Protein AF-A0A2V3ILC2-F1 (afdb_monomer_lite)

Sequence (237 aa):
MVASSSNMAVEETEDLTGVMWHDKNWLSFFPLSKDNVLEYFSHSQFYDERCNNQQIKLQMLDNKLLESMAGIEYQVTADVAPGLFVITKFLRSLSPASLEPLAMYYVLDGDVYQAPSVHAILSSRILQCLHHLRKAFETMQNASTVSVQGQYWWEPSPVGVNEREDVGEGEGGTELLSGAERSGVDGMLFEVLERNRQIHGAHVEKMCASQGDKGAEYDSGGRSATAIGSAQQRGAS

Structure (mmCIF, N/CA/C/O backbone):
data_AF-A0A2V3ILC2-F1
#
_entry.id   AF-A0A2V3ILC2-F1
#
loop_
_atom_site.group_PDB
_atom_site.id
_atom_site.type_symbol
_atom_site.label_atom_id
_atom_site.label_alt_id
_atom_site.label_comp_id
_atom_site.label_asym_id
_atom_site.label_entity_id
_atom_site.label_seq_id
_atom_site.pdbx_PDB_ins_code
_atom_site.Cartn_x
_atom_site.Cartn_y
_atom_site.Cartn_z
_atom_site.occupancy
_atom_site.B_iso_or_equiv
_atom_site.auth_seq_id
_atom_site.auth_comp_id
_atom_site.auth_asym_id
_atom_site.auth_atom_id
_atom_site.pdbx_PDB_model_num
ATOM 1 N N . MET A 1 1 ? 30.046 -6.108 34.841 1.00 35.00 1 MET A N 1
ATOM 2 C CA . MET A 1 1 ? 28.758 -5.585 34.342 1.00 35.00 1 MET A CA 1
ATOM 3 C C . MET A 1 1 ? 28.753 -5.797 32.842 1.00 35.00 1 MET A C 1
ATOM 5 O O . MET A 1 1 ? 29.451 -5.084 32.138 1.00 35.00 1 MET A O 1
ATOM 9 N N . VAL A 1 2 ? 28.110 -6.869 32.381 1.00 32.88 2 VAL A N 1
ATOM 10 C CA . VAL A 1 2 ? 28.022 -7.195 30.953 1.00 32.88 2 VAL A CA 1
ATOM 11 C C . VAL A 1 2 ? 26.890 -6.354 30.380 1.00 32.88 2 VAL A C 1
ATOM 13 O O . VAL A 1 2 ? 25.749 -6.483 30.820 1.00 32.88 2 VAL A O 1
ATOM 16 N N . ALA A 1 3 ? 27.224 -5.451 29.459 1.00 33.62 3 ALA A N 1
ATOM 17 C CA . ALA A 1 3 ? 26.237 -4.726 28.678 1.00 33.62 3 ALA A CA 1
ATOM 18 C C . ALA A 1 3 ? 25.429 -5.756 27.882 1.00 33.62 3 ALA A C 1
ATOM 20 O O . ALA A 1 3 ? 25.964 -6.452 27.022 1.00 33.62 3 ALA A O 1
ATOM 21 N N . SER A 1 4 ? 24.154 -5.900 28.236 1.00 33.19 4 SER A N 1
ATOM 22 C CA . SER A 1 4 ? 23.199 -6.679 27.460 1.00 33.19 4 SER A CA 1
ATOM 23 C C . SER A 1 4 ? 22.885 -5.872 26.209 1.00 33.19 4 SER A C 1
ATOM 25 O O . SER A 1 4 ? 22.038 -4.984 26.233 1.00 33.19 4 SER A O 1
ATOM 27 N N . SER A 1 5 ? 23.629 -6.134 25.137 1.00 36.00 5 SER A N 1
ATOM 28 C CA . SER A 1 5 ? 23.242 -5.719 23.796 1.00 36.00 5 SER A CA 1
ATOM 29 C C . SER A 1 5 ? 21.940 -6.436 23.465 1.00 36.00 5 SER A C 1
ATOM 31 O O . SER A 1 5 ? 21.921 -7.623 23.149 1.00 36.00 5 SER A O 1
ATOM 33 N N . SER A 1 6 ? 20.838 -5.715 23.623 1.00 37.84 6 SER A N 1
ATOM 34 C CA . SER A 1 6 ? 19.530 -6.087 23.114 1.00 37.84 6 SER A CA 1
ATOM 35 C C . SER A 1 6 ? 19.650 -6.284 21.603 1.00 37.84 6 SER A C 1
ATOM 37 O O . SER A 1 6 ? 19.747 -5.315 20.851 1.00 37.84 6 SER A O 1
ATOM 39 N N . ASN A 1 7 ? 19.683 -7.542 21.174 1.00 39.41 7 ASN A N 1
ATOM 40 C CA . ASN A 1 7 ? 19.434 -7.930 19.795 1.00 39.41 7 ASN A CA 1
ATOM 41 C C . ASN A 1 7 ? 17.998 -7.489 19.467 1.00 39.41 7 ASN A C 1
ATOM 43 O O . ASN A 1 7 ? 17.044 -8.192 19.799 1.00 39.41 7 ASN A O 1
ATOM 47 N N . MET A 1 8 ? 17.828 -6.308 18.867 1.00 36.84 8 MET A N 1
ATOM 48 C CA . MET A 1 8 ? 16.623 -6.030 18.093 1.00 36.84 8 MET A CA 1
ATOM 49 C C . MET A 1 8 ? 16.725 -6.908 16.855 1.00 36.84 8 MET A C 1
ATOM 51 O O . MET A 1 8 ? 17.389 -6.550 15.885 1.00 36.84 8 MET A O 1
ATOM 55 N N . ALA A 1 9 ? 16.146 -8.104 16.937 1.00 37.38 9 ALA A N 1
ATOM 56 C CA . ALA A 1 9 ? 15.848 -8.883 15.755 1.00 37.38 9 ALA A CA 1
ATOM 57 C C . ALA A 1 9 ? 14.932 -8.008 14.898 1.00 37.38 9 ALA A C 1
ATOM 59 O O . ALA A 1 9 ? 13.765 -7.804 15.228 1.00 37.38 9 ALA A O 1
ATOM 60 N N . VAL A 1 10 ? 15.505 -7.407 13.859 1.00 46.38 10 VAL A N 1
ATOM 61 C CA . VAL A 1 10 ? 14.734 -6.903 12.734 1.00 46.38 10 VAL A CA 1
ATOM 62 C C . VAL A 1 10 ? 14.050 -8.149 12.187 1.00 46.38 10 VAL A C 1
ATOM 64 O O . VAL A 1 10 ? 14.720 -9.005 11.615 1.00 46.38 10 VAL A O 1
ATOM 67 N N . GLU A 1 11 ? 12.763 -8.332 12.492 1.00 52.19 11 GLU A N 1
ATOM 68 C CA . GLU A 1 11 ? 11.947 -9.319 11.790 1.00 52.19 11 GLU A CA 1
ATOM 69 C C . GLU A 1 11 ? 12.112 -9.004 10.302 1.00 52.19 11 GLU A C 1
ATOM 71 O O . GLU A 1 11 ? 11.739 -7.918 9.854 1.00 52.19 11 GLU A O 1
ATOM 76 N N . GLU A 1 12 ? 12.753 -9.909 9.560 1.00 47.06 12 GLU A N 1
ATOM 77 C CA . GLU A 1 12 ? 12.791 -9.859 8.103 1.00 47.06 12 GLU A CA 1
ATOM 78 C C . GLU A 1 12 ? 11.356 -10.065 7.621 1.00 47.06 12 GLU A C 1
ATOM 80 O O . GLU A 1 12 ? 10.900 -11.180 7.382 1.00 47.06 12 GLU A O 1
ATOM 85 N N . THR A 1 13 ? 10.597 -8.975 7.563 1.00 60.38 13 THR A N 1
ATOM 86 C CA . THR A 1 13 ? 9.315 -8.949 6.876 1.00 60.38 13 THR A CA 1
ATOM 87 C C . THR A 1 13 ? 9.611 -9.198 5.407 1.00 60.38 13 THR A C 1
ATOM 89 O O . THR A 1 13 ? 10.329 -8.402 4.796 1.00 60.38 13 THR A O 1
ATOM 92 N N . GLU A 1 14 ? 9.101 -10.304 4.863 1.00 73.69 14 GLU A N 1
ATOM 93 C CA . GLU A 1 14 ? 9.188 -10.606 3.434 1.00 73.69 14 GLU A CA 1
ATOM 94 C C . GLU A 1 14 ? 8.791 -9.369 2.611 1.00 73.69 14 GLU A C 1
ATOM 96 O O . GLU A 1 14 ? 7.850 -8.645 2.956 1.00 73.69 14 GLU A O 1
ATOM 101 N N . ASP A 1 15 ? 9.541 -9.088 1.543 1.00 80.44 15 ASP A N 1
ATOM 102 C CA . ASP A 1 15 ? 9.252 -7.954 0.668 1.00 80.44 15 ASP A CA 1
ATOM 103 C C . ASP A 1 15 ? 8.032 -8.275 -0.203 1.00 80.44 15 ASP A C 1
ATOM 105 O O . ASP A 1 15 ? 8.128 -8.956 -1.224 1.00 80.44 15 ASP A O 1
ATOM 109 N N . LEU A 1 16 ? 6.867 -7.783 0.219 1.00 88.81 16 LEU A N 1
ATOM 110 C CA . LEU A 1 16 ? 5.593 -7.984 -0.469 1.00 88.81 16 LEU A CA 1
ATOM 111 C C . LEU A 1 16 ? 5.241 -6.807 -1.397 1.00 88.81 16 LEU A C 1
ATOM 113 O O . LEU A 1 16 ? 4.108 -6.719 -1.872 1.00 88.81 16 LEU A O 1
ATOM 117 N N . THR A 1 17 ? 6.192 -5.913 -1.705 1.00 88.56 17 THR A N 1
ATOM 118 C CA . THR A 1 17 ? 5.950 -4.739 -2.570 1.00 88.56 17 THR A CA 1
ATOM 119 C C . THR A 1 17 ? 5.603 -5.094 -4.020 1.00 88.56 17 THR A C 1
ATOM 121 O O . THR A 1 17 ? 5.038 -4.265 -4.730 1.00 88.56 17 THR A O 1
ATOM 124 N N . GLY A 1 18 ? 5.905 -6.319 -4.462 1.00 87.75 18 GLY A N 1
ATOM 125 C CA . GLY A 1 18 ? 5.575 -6.827 -5.798 1.00 87.75 18 GLY A CA 1
ATOM 126 C C . GLY A 1 18 ? 4.238 -7.570 -5.907 1.00 87.75 18 GLY A C 1
ATOM 127 O O . GLY A 1 18 ? 3.902 -8.028 -6.998 1.00 87.75 18 GLY A O 1
ATOM 128 N N . VAL A 1 19 ? 3.492 -7.731 -4.809 1.00 91.94 19 VAL A N 1
ATOM 129 C CA . VAL A 1 19 ? 2.254 -8.527 -4.775 1.00 91.94 19 VAL A CA 1
ATOM 130 C C . VAL A 1 19 ? 1.039 -7.625 -4.552 1.00 91.94 19 VAL A C 1
ATOM 132 O O . VAL A 1 19 ? 1.111 -6.619 -3.851 1.00 91.94 19 VAL A O 1
ATOM 135 N N . MET A 1 20 ? -0.090 -8.005 -5.148 1.00 94.81 20 MET A N 1
ATOM 136 C CA . MET A 1 20 ? -1.399 -7.376 -4.967 1.00 94.81 20 MET A CA 1
ATOM 137 C C . MET A 1 20 ? -2.344 -8.365 -4.287 1.00 94.81 20 MET A C 1
ATOM 139 O O . MET A 1 20 ? -2.326 -9.556 -4.603 1.00 94.81 20 MET A O 1
ATOM 143 N N . TRP A 1 21 ? -3.209 -7.869 -3.403 1.00 96.62 21 TRP A N 1
ATOM 144 C CA . TRP A 1 21 ? -4.305 -8.653 -2.834 1.00 96.62 21 TRP A CA 1
ATOM 145 C C . TRP A 1 21 ? -5.663 -8.005 -3.123 1.00 96.62 21 TRP A C 1
ATOM 147 O O . TRP A 1 21 ? -5.788 -6.783 -3.085 1.00 96.62 21 TRP A O 1
ATOM 157 N N . HIS A 1 22 ? -6.677 -8.828 -3.398 1.00 95.88 22 HIS A N 1
ATOM 158 C CA . HIS A 1 22 ? -8.040 -8.389 -3.691 1.00 95.88 22 HIS A CA 1
ATOM 159 C C . HIS A 1 22 ? -9.052 -9.497 -3.356 1.00 95.88 22 HIS A C 1
ATOM 161 O O . HIS A 1 22 ? -8.865 -10.644 -3.770 1.00 95.88 22 HIS A O 1
ATOM 167 N N . ASP A 1 23 ? -10.163 -9.157 -2.696 1.00 95.62 23 ASP A N 1
ATOM 168 C CA . ASP A 1 23 ? -11.269 -10.081 -2.412 1.00 95.62 23 ASP A CA 1
ATOM 169 C C . ASP A 1 23 ? -12.599 -9.590 -3.014 1.00 95.62 23 ASP A C 1
ATOM 171 O O . ASP A 1 23 ? -13.326 -8.766 -2.451 1.00 95.62 23 ASP A O 1
ATOM 175 N N . LYS A 1 24 ? -12.952 -10.180 -4.166 1.00 93.44 24 LYS A N 1
ATOM 176 C CA . LYS A 1 24 ? -14.191 -9.890 -4.909 1.00 93.44 24 LYS A CA 1
ATOM 177 C C . LYS A 1 24 ? -15.448 -10.265 -4.135 1.00 93.44 24 LYS A C 1
ATOM 179 O O . LYS A 1 24 ? -16.482 -9.611 -4.290 1.00 93.44 24 LYS A O 1
ATOM 184 N N . ASN A 1 25 ? -15.390 -11.342 -3.353 1.00 94.81 25 ASN A N 1
ATOM 185 C CA . ASN A 1 25 ? -16.565 -11.847 -2.657 1.00 94.81 25 ASN A CA 1
ATOM 186 C C . ASN A 1 25 ? -16.953 -10.868 -1.557 1.00 94.81 25 ASN A C 1
ATOM 188 O O . ASN A 1 25 ? -18.116 -10.487 -1.473 1.00 94.81 25 ASN A O 1
ATOM 192 N N . TRP A 1 26 ? -15.980 -10.399 -0.775 1.00 95.12 26 TRP A N 1
ATOM 193 C CA . TRP A 1 26 ? -16.226 -9.419 0.278 1.00 95.12 26 TRP A CA 1
ATOM 194 C C . TRP A 1 26 ? -16.784 -8.102 -0.279 1.00 95.12 26 TRP A C 1
ATOM 196 O O . TRP A 1 26 ? -17.831 -7.638 0.178 1.00 95.12 26 TRP A O 1
ATOM 206 N N . LEU A 1 27 ? -16.158 -7.555 -1.329 1.00 93.31 27 LEU A N 1
ATOM 207 C CA . LEU A 1 27 ? -16.571 -6.287 -1.950 1.00 93.31 27 LEU A CA 1
ATOM 208 C C . LEU A 1 27 ? -17.968 -6.342 -2.587 1.00 93.31 27 LEU A C 1
ATOM 210 O O . LEU A 1 27 ? -18.640 -5.317 -2.695 1.00 93.31 27 LEU A O 1
ATOM 214 N N . SER A 1 28 ? -18.434 -7.532 -2.982 1.00 93.56 28 SER A N 1
ATOM 215 C CA . SER A 1 28 ? -19.788 -7.720 -3.520 1.00 93.56 28 SER A CA 1
ATOM 216 C C . SER A 1 28 ? -20.877 -7.530 -2.459 1.00 93.56 28 SER A C 1
ATOM 218 O O . SER A 1 28 ? -21.982 -7.099 -2.783 1.00 93.56 28 SER A O 1
ATOM 220 N N . PHE A 1 29 ? -20.579 -7.853 -1.196 1.00 93.75 29 PHE A N 1
ATOM 221 C CA . PHE A 1 29 ? -21.516 -7.699 -0.079 1.00 93.75 29 PHE A CA 1
ATOM 222 C C . PHE A 1 29 ? -21.332 -6.371 0.663 1.00 93.75 29 PHE A C 1
ATOM 224 O O . PHE A 1 29 ? -22.312 -5.810 1.156 1.00 93.75 29 PHE A O 1
ATOM 231 N N . PHE A 1 30 ? -20.099 -5.865 0.734 1.00 92.25 30 PHE A N 1
ATOM 232 C CA . PHE A 1 30 ? -19.736 -4.691 1.521 1.00 92.25 30 PHE A CA 1
ATOM 233 C C . PHE A 1 30 ? -19.006 -3.654 0.653 1.00 92.25 30 PHE A C 1
ATOM 235 O O . PHE A 1 30 ? -17.817 -3.809 0.372 1.00 92.25 30 PHE A O 1
ATOM 242 N N . PRO A 1 31 ? -19.685 -2.566 0.239 1.00 91.00 31 PRO A N 1
ATOM 243 C CA . PRO A 1 31 ? -19.030 -1.449 -0.433 1.00 91.00 31 PRO A CA 1
ATOM 244 C C . PRO A 1 31 ? -17.959 -0.825 0.463 1.00 91.00 31 PRO A C 1
ATOM 246 O O . PRO A 1 31 ? -18.212 -0.573 1.643 1.00 91.00 31 PRO A O 1
ATOM 249 N N . LEU A 1 32 ? -16.778 -0.556 -0.091 1.00 92.19 32 LEU A N 1
ATOM 250 C CA . LEU A 1 32 ? -15.639 -0.061 0.678 1.00 92.19 32 LEU A CA 1
ATOM 251 C C . LEU A 1 32 ? -15.898 1.356 1.221 1.00 92.19 32 LEU A C 1
ATOM 253 O O . LEU A 1 32 ? -16.324 2.256 0.496 1.00 92.19 32 LEU A O 1
ATOM 257 N N . SER A 1 33 ? -15.634 1.553 2.506 1.00 91.94 33 SER A N 1
ATOM 258 C CA . SER A 1 33 ? -15.784 2.810 3.233 1.00 91.94 33 SER A CA 1
ATOM 259 C C . SER A 1 33 ? -14.668 2.953 4.267 1.00 91.94 33 SER A C 1
ATOM 261 O O . SER A 1 33 ? -14.017 1.980 4.647 1.00 91.94 33 SER A O 1
ATOM 263 N N . LYS A 1 34 ? -14.469 4.167 4.786 1.00 90.00 34 LYS A N 1
ATOM 264 C CA . LYS A 1 34 ? -13.478 4.428 5.839 1.00 90.00 34 LYS A CA 1
ATOM 265 C C . LYS A 1 34 ? -13.657 3.538 7.076 1.00 90.00 34 LYS A C 1
ATOM 267 O O . LYS A 1 34 ? -12.673 3.181 7.717 1.00 90.00 34 LYS A O 1
ATOM 272 N N . ASP A 1 35 ? -14.898 3.181 7.399 1.00 90.62 35 ASP A N 1
ATOM 273 C CA . ASP A 1 35 ? -15.223 2.412 8.601 1.00 90.62 35 ASP A CA 1
ATOM 274 C C . ASP A 1 35 ? -14.942 0.912 8.434 1.00 90.62 35 ASP A C 1
ATOM 276 O O . ASP A 1 35 ? -14.643 0.235 9.415 1.00 90.62 35 ASP A O 1
ATOM 280 N N . ASN A 1 36 ? -15.006 0.386 7.204 1.00 93.06 36 ASN A N 1
ATOM 281 C CA . ASN A 1 36 ? -14.830 -1.044 6.929 1.00 93.06 36 ASN A CA 1
ATOM 282 C C . ASN A 1 36 ? -13.509 -1.391 6.223 1.00 93.06 36 ASN A C 1
ATOM 284 O O . ASN A 1 36 ? -13.132 -2.560 6.194 1.00 93.06 36 ASN A O 1
ATOM 288 N N . VAL A 1 37 ? -12.767 -0.407 5.700 1.00 94.31 37 VAL A N 1
ATOM 289 C CA . VAL A 1 37 ? -11.527 -0.656 4.948 1.00 94.31 37 VAL A CA 1
ATOM 290 C C . VAL A 1 37 ? -10.470 -1.375 5.784 1.00 94.31 37 VAL A C 1
ATOM 292 O O . VAL A 1 37 ? -9.729 -2.203 5.262 1.00 94.31 37 VAL A O 1
ATOM 295 N N . LEU A 1 38 ? -10.418 -1.112 7.092 1.00 94.56 38 LEU A N 1
ATOM 296 C CA . LEU A 1 38 ? -9.486 -1.795 7.988 1.00 94.56 38 LEU A CA 1
ATOM 297 C C . LEU A 1 38 ? -9.883 -3.261 8.215 1.00 94.56 38 LEU A C 1
ATOM 299 O O . LEU A 1 38 ? -9.019 -4.123 8.351 1.00 94.56 38 LEU A O 1
ATOM 303 N N . GLU A 1 39 ? -11.185 -3.555 8.220 1.00 94.69 39 GLU A N 1
ATOM 304 C CA . GLU A 1 39 ? -11.687 -4.926 8.270 1.00 94.69 39 GLU A CA 1
ATOM 305 C C . GLU A 1 39 ? -11.406 -5.663 6.958 1.00 94.69 39 GLU A C 1
ATOM 307 O O . GLU A 1 39 ? -10.896 -6.779 6.995 1.00 94.69 39 GLU A O 1
ATOM 312 N N . TYR A 1 40 ? -11.631 -5.019 5.814 1.00 96.00 40 TYR A N 1
ATOM 313 C CA . TYR A 1 40 ? -11.243 -5.558 4.512 1.00 96.00 40 TYR A CA 1
ATOM 314 C C . TYR A 1 40 ? -9.740 -5.868 4.449 1.00 96.00 40 TYR A C 1
ATOM 316 O O . TYR A 1 40 ? -9.337 -6.973 4.092 1.00 96.00 40 TYR A O 1
ATOM 324 N N . PHE A 1 41 ? -8.906 -4.922 4.890 1.00 96.69 41 PHE A N 1
ATOM 325 C CA . PHE A 1 41 ? -7.454 -5.081 4.948 1.00 96.69 41 PHE A CA 1
ATOM 326 C C . PHE A 1 41 ? -7.019 -6.249 5.844 1.00 96.69 41 PHE A C 1
ATOM 328 O O . PHE A 1 41 ? -6.011 -6.889 5.547 1.00 96.69 41 PHE A O 1
ATOM 335 N N . SER A 1 42 ? -7.785 -6.576 6.894 1.00 95.94 42 SER A N 1
ATOM 336 C CA . SER A 1 42 ? -7.459 -7.679 7.809 1.00 95.94 42 SER A CA 1
ATOM 337 C C . SER A 1 42 ? -7.476 -9.069 7.165 1.00 95.94 42 SER A C 1
ATOM 339 O O . SER A 1 42 ? -6.888 -9.997 7.709 1.00 95.94 42 SER A O 1
ATOM 341 N N . HIS A 1 43 ? -8.111 -9.218 5.998 1.00 94.88 43 HIS A N 1
ATOM 342 C CA . HIS A 1 43 ? -8.110 -10.466 5.228 1.00 94.88 43 HIS A CA 1
ATOM 343 C C . HIS A 1 43 ? -6.907 -10.586 4.277 1.00 94.88 43 HIS A C 1
ATOM 345 O O . HIS A 1 43 ? -6.718 -11.624 3.640 1.00 94.88 43 HIS A O 1
ATOM 351 N N . SER A 1 44 ? -6.112 -9.524 4.145 1.00 95.06 44 SER A N 1
ATOM 352 C CA . SER A 1 44 ? -4.953 -9.502 3.261 1.00 95.06 44 SER A CA 1
ATOM 353 C C . SER A 1 44 ? -3.728 -10.147 3.906 1.00 95.06 44 SER A C 1
ATOM 355 O O . SER A 1 44 ? -3.541 -10.097 5.119 1.00 95.06 44 SER A O 1
ATOM 357 N N . GLN A 1 45 ? -2.822 -10.661 3.074 1.00 93.81 45 GLN A N 1
ATOM 358 C CA . GLN A 1 45 ? -1.512 -11.171 3.509 1.00 93.81 45 GLN A CA 1
ATOM 359 C C . GLN A 1 45 ? -0.610 -10.106 4.165 1.00 93.81 45 GLN A C 1
ATOM 361 O O . GLN A 1 45 ? 0.422 -10.432 4.740 1.00 93.81 45 GLN A O 1
ATOM 366 N N . PHE A 1 46 ? -0.970 -8.824 4.050 1.00 94.56 46 PHE A N 1
ATOM 367 C CA . PHE A 1 46 ? -0.228 -7.706 4.632 1.00 94.56 46 PHE A CA 1
ATOM 368 C C . PHE A 1 46 ? -0.591 -7.449 6.104 1.00 94.56 46 PHE A C 1
ATOM 370 O O . PHE A 1 46 ? 0.083 -6.670 6.791 1.00 94.56 46 PHE A O 1
ATOM 377 N N . TYR A 1 47 ? -1.680 -8.059 6.577 1.00 95.44 47 TYR A N 1
ATOM 378 C CA . TYR A 1 47 ? -2.168 -7.897 7.934 1.00 95.44 47 TYR A CA 1
ATOM 379 C C . TYR A 1 47 ? -1.476 -8.860 8.896 1.00 95.44 47 TYR A C 1
ATOM 381 O O . TYR A 1 47 ? -1.423 -10.066 8.673 1.00 95.44 47 TYR A O 1
ATOM 389 N N . ASP A 1 48 ? -0.969 -8.315 9.997 1.00 94.06 48 ASP A N 1
ATOM 390 C CA . ASP A 1 48 ? -0.387 -9.097 11.080 1.00 94.06 48 ASP A CA 1
ATOM 391 C C . ASP A 1 48 ? -1.462 -9.444 12.118 1.00 94.06 48 ASP A C 1
ATOM 393 O O . ASP A 1 48 ? -1.982 -8.568 12.813 1.00 94.06 48 ASP A O 1
ATOM 397 N N . GLU A 1 49 ? -1.771 -10.733 12.266 1.00 93.25 49 GLU A N 1
ATOM 398 C CA . GLU A 1 49 ? -2.741 -11.234 13.249 1.00 93.25 49 GLU A CA 1
ATOM 399 C C . GLU A 1 49 ? -2.323 -10.975 14.707 1.00 93.25 49 GLU A C 1
ATOM 401 O O . GLU A 1 49 ? -3.148 -11.054 15.619 1.00 93.25 49 GLU A O 1
ATOM 406 N N . ARG A 1 50 ? -1.048 -10.658 14.962 1.00 92.75 50 ARG A N 1
ATOM 407 C CA . ARG A 1 50 ? -0.535 -10.334 16.301 1.00 92.75 50 ARG A CA 1
ATOM 408 C C . ARG A 1 50 ? -0.693 -8.858 16.659 1.00 92.75 50 ARG A C 1
ATOM 410 O O . ARG A 1 50 ? -0.339 -8.477 17.775 1.00 92.75 50 ARG A O 1
ATOM 417 N N . CYS A 1 51 ? -1.196 -8.026 15.746 1.00 94.06 51 CYS A N 1
ATOM 418 C CA . CYS A 1 51 ? -1.350 -6.599 15.996 1.00 94.06 51 CYS A CA 1
ATOM 419 C C . CYS A 1 51 ? -2.412 -6.294 17.067 1.00 94.06 51 CYS A C 1
ATOM 421 O O . CYS A 1 51 ? -3.344 -7.064 17.324 1.00 94.06 51 CYS A O 1
ATOM 423 N N . ASN A 1 52 ? -2.302 -5.108 17.663 1.00 94.25 52 ASN A N 1
ATOM 424 C CA . ASN A 1 52 ? -3.213 -4.643 18.704 1.00 94.25 52 ASN A CA 1
ATOM 425 C C . ASN A 1 52 ? -4.657 -4.532 18.189 1.00 94.25 52 ASN A C 1
ATOM 427 O O . ASN A 1 52 ? -5.601 -4.818 18.925 1.00 94.25 52 ASN A O 1
ATOM 431 N N . ASN A 1 53 ? -4.845 -4.188 16.908 1.00 94.69 53 ASN A N 1
ATOM 432 C CA . ASN A 1 53 ? -6.169 -4.123 16.286 1.00 94.69 53 ASN A CA 1
ATOM 433 C C . ASN A 1 53 ? -6.881 -5.481 16.325 1.00 94.69 53 ASN A C 1
ATOM 435 O O . ASN A 1 53 ? -8.075 -5.528 16.616 1.00 94.69 53 ASN A O 1
ATOM 439 N N . GLN A 1 54 ? -6.158 -6.580 16.083 1.00 95.06 54 GLN A N 1
ATOM 440 C CA . GLN A 1 54 ? -6.737 -7.921 16.119 1.00 95.06 54 GLN A CA 1
ATOM 441 C C . GLN A 1 54 ? -7.123 -8.313 17.547 1.00 95.06 54 GLN A C 1
ATOM 443 O O . GLN A 1 54 ? -8.203 -8.858 17.771 1.00 95.06 54 GLN A O 1
ATOM 448 N N . GLN A 1 55 ? -6.282 -7.987 18.533 1.00 93.56 55 GLN A N 1
ATOM 449 C CA . GLN A 1 55 ? -6.590 -8.239 19.944 1.00 93.56 55 GLN A CA 1
ATOM 450 C C . GLN A 1 55 ? -7.854 -7.496 20.393 1.00 93.56 55 GLN A C 1
ATOM 452 O O . GLN A 1 55 ? -8.731 -8.098 21.013 1.00 93.56 55 GLN A O 1
ATOM 457 N N . ILE A 1 56 ? -7.984 -6.219 20.029 1.00 93.44 56 ILE A N 1
ATOM 458 C CA . ILE A 1 56 ? -9.175 -5.413 20.326 1.00 93.44 56 ILE A CA 1
ATOM 459 C C . ILE A 1 56 ? -10.409 -5.966 19.609 1.00 93.44 56 ILE A C 1
ATOM 461 O O . ILE A 1 56 ? -11.462 -6.088 20.238 1.00 93.44 56 ILE A O 1
ATOM 465 N N . LYS A 1 57 ? -10.278 -6.363 18.334 1.00 91.75 57 LYS A N 1
ATOM 466 C CA . LYS A 1 57 ? -11.363 -6.973 17.548 1.00 91.75 57 LYS A CA 1
ATOM 467 C C . LYS A 1 57 ? -11.874 -8.256 18.206 1.00 91.75 57 LYS A C 1
ATOM 469 O O . LYS A 1 57 ? -13.078 -8.413 18.388 1.00 91.75 57 LYS A O 1
ATOM 474 N N . LEU A 1 58 ? -10.971 -9.151 18.609 1.00 93.62 58 LEU A N 1
ATOM 475 C CA . LEU A 1 58 ? -11.317 -10.429 19.242 1.00 93.62 58 LEU A CA 1
ATOM 476 C C . LEU A 1 58 ? -11.933 -10.260 20.637 1.00 93.62 58 LEU A C 1
ATOM 478 O O . LEU A 1 58 ? -12.817 -11.026 21.013 1.00 93.62 58 LEU A O 1
ATOM 482 N N . GLN A 1 59 ? -11.479 -9.266 21.403 1.00 93.75 59 GLN A N 1
ATOM 483 C CA . GLN A 1 59 ? -11.986 -8.986 22.751 1.00 93.75 59 GLN A CA 1
ATOM 484 C C . GLN A 1 59 ? -13.220 -8.067 22.755 1.00 93.75 59 GLN A C 1
ATOM 486 O O . GLN A 1 59 ? -13.756 -7.786 23.825 1.00 93.75 59 GLN A O 1
ATOM 491 N N . MET A 1 60 ? -13.677 -7.612 21.580 1.00 91.12 60 MET A N 1
ATOM 492 C CA . MET A 1 60 ? -14.769 -6.643 21.418 1.00 91.12 60 MET A CA 1
ATOM 493 C C . MET A 1 60 ? -14.581 -5.381 22.278 1.00 91.12 60 MET A C 1
ATOM 495 O O . MET A 1 60 ? -15.516 -4.894 22.916 1.00 91.12 60 MET A O 1
ATOM 499 N N . LEU A 1 61 ? -13.348 -4.872 22.322 1.00 92.06 61 LEU A N 1
ATOM 500 C CA . LEU A 1 61 ? -12.980 -3.681 23.091 1.00 92.06 61 LEU A CA 1
ATOM 501 C C . LEU A 1 61 ? -13.121 -2.399 22.257 1.00 92.06 61 LEU A C 1
ATOM 503 O O . LEU A 1 61 ? -13.233 -2.437 21.033 1.00 92.06 61 LEU A O 1
ATOM 507 N N . ASP A 1 62 ? -13.114 -1.246 22.930 1.00 89.81 62 ASP A N 1
ATOM 508 C CA . ASP A 1 62 ? -13.104 0.061 22.262 1.00 89.81 62 ASP A CA 1
ATOM 509 C C . ASP A 1 62 ? -11.714 0.342 21.661 1.00 89.81 62 ASP A C 1
ATOM 511 O O . ASP A 1 62 ? -10.687 0.130 22.311 1.00 89.81 62 ASP A O 1
ATOM 515 N N . ASN A 1 63 ? -11.678 0.890 20.442 1.00 86.31 63 ASN A N 1
ATOM 516 C CA . ASN A 1 63 ? -10.448 1.255 19.729 1.00 86.31 63 ASN A CA 1
ATOM 517 C C . ASN A 1 63 ? -9.593 2.274 20.494 1.00 86.31 63 ASN A C 1
ATOM 519 O O . ASN A 1 63 ? -8.389 2.355 20.271 1.00 86.31 63 ASN A O 1
ATOM 523 N N . LYS A 1 64 ? -10.178 3.020 21.438 1.00 88.38 64 LYS A N 1
ATOM 524 C CA . LYS A 1 64 ? -9.429 3.925 22.327 1.00 88.38 64 LYS A CA 1
ATOM 525 C C . LYS A 1 64 ? -8.365 3.208 23.158 1.00 88.38 64 LYS A C 1
ATOM 527 O O . LYS A 1 64 ? -7.409 3.840 23.595 1.00 88.38 64 LYS A O 1
ATOM 532 N N . LEU A 1 65 ? -8.506 1.898 23.371 1.00 89.25 65 LEU A N 1
ATOM 533 C CA . LEU A 1 65 ? -7.521 1.122 24.118 1.00 89.25 65 LEU A CA 1
ATOM 534 C C . LEU A 1 65 ? -6.188 0.975 23.366 1.00 89.25 65 LEU A C 1
ATOM 536 O O . LEU A 1 65 ? -5.168 0.763 24.023 1.00 89.25 65 LEU A O 1
ATOM 540 N N . LEU A 1 66 ? -6.165 1.171 22.037 1.00 87.81 66 LEU A N 1
ATOM 541 C CA . LEU A 1 66 ? -4.934 1.155 21.230 1.00 87.81 66 LEU A CA 1
ATOM 542 C C . LEU A 1 66 ? -3.869 2.103 21.794 1.00 87.81 66 LEU A C 1
ATOM 544 O O . LEU A 1 66 ? -2.699 1.744 21.864 1.00 87.81 66 LEU A O 1
ATOM 548 N N . GLU A 1 67 ? -4.278 3.272 22.298 1.00 86.94 67 GLU A N 1
ATOM 549 C CA . GLU A 1 67 ? -3.366 4.271 22.872 1.00 86.94 67 GLU A CA 1
ATOM 550 C C . GLU A 1 67 ? -2.601 3.763 24.105 1.00 86.94 67 GLU A C 1
ATOM 552 O O . GLU A 1 67 ? -1.521 4.265 24.419 1.00 86.94 67 GLU A O 1
ATOM 557 N N . SER A 1 68 ? -3.148 2.761 24.798 1.00 86.81 68 SER A N 1
ATOM 558 C CA . SER A 1 68 ? -2.569 2.174 26.011 1.00 86.81 68 SER A CA 1
ATOM 559 C C . SER A 1 68 ? -1.730 0.916 25.762 1.00 86.81 68 SER A C 1
ATOM 561 O O . SER A 1 68 ? -1.043 0.452 26.673 1.00 86.81 68 SER A O 1
ATOM 563 N N . MET A 1 69 ? -1.781 0.351 24.553 1.00 88.19 69 MET A N 1
ATOM 564 C CA . MET A 1 69 ? -1.152 -0.927 24.217 1.00 88.19 69 MET A CA 1
ATOM 565 C C . MET A 1 69 ? 0.158 -0.700 23.463 1.00 88.19 69 MET A C 1
ATOM 567 O O . MET A 1 69 ? 0.164 -0.095 22.403 1.00 88.19 69 MET A O 1
ATOM 571 N N . ALA A 1 70 ? 1.282 -1.218 23.956 1.00 90.38 70 ALA A N 1
ATOM 572 C CA . ALA A 1 70 ? 2.533 -1.204 23.192 1.00 90.38 70 ALA A CA 1
ATOM 573 C C . ALA A 1 70 ? 2.531 -2.337 22.155 1.00 90.38 70 ALA A C 1
ATOM 575 O O . ALA A 1 70 ? 2.171 -3.466 22.487 1.00 90.38 70 ALA A O 1
ATOM 576 N N . GLY A 1 71 ? 2.933 -2.058 20.915 1.00 91.69 71 GLY A N 1
ATOM 577 C CA . GLY A 1 71 ? 2.952 -3.062 19.850 1.00 91.69 71 GLY A CA 1
ATOM 578 C C . GLY A 1 71 ? 2.663 -2.500 18.464 1.00 91.69 71 GLY A C 1
ATOM 579 O O . GLY A 1 71 ? 2.737 -1.294 18.234 1.00 91.69 71 GLY A O 1
ATOM 580 N N . ILE A 1 72 ? 2.360 -3.401 17.533 1.00 94.06 72 ILE A N 1
ATOM 581 C CA . ILE A 1 72 ? 2.010 -3.058 16.154 1.00 94.06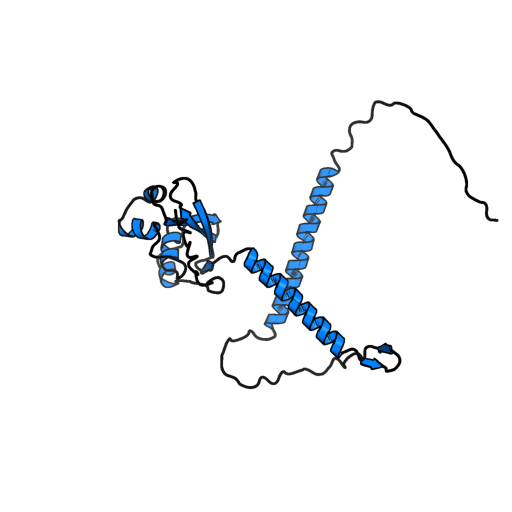 72 ILE A CA 1
ATOM 582 C C . ILE A 1 72 ? 0.546 -2.629 16.105 1.00 94.06 72 ILE A C 1
ATOM 584 O O . ILE A 1 72 ? -0.329 -3.336 16.607 1.00 94.06 72 ILE A O 1
ATOM 588 N N . GLU A 1 73 ? 0.275 -1.511 15.444 1.00 94.06 73 GLU A N 1
ATOM 589 C CA . GLU A 1 73 ? -1.079 -1.054 15.153 1.00 94.06 73 GLU A CA 1
ATOM 590 C C . GLU A 1 73 ? -1.214 -0.608 13.695 1.00 94.06 73 GLU A C 1
ATOM 592 O O . GLU A 1 73 ? -0.266 -0.132 13.072 1.00 94.06 73 GLU A O 1
ATOM 597 N N . TYR A 1 74 ? -2.410 -0.772 13.144 1.00 95.75 74 TYR A N 1
ATOM 598 C CA . TYR A 1 74 ? -2.782 -0.311 11.814 1.00 95.75 74 TYR A CA 1
ATOM 599 C C . TYR A 1 74 ? -3.805 0.813 11.939 1.00 95.75 74 TYR A C 1
ATOM 601 O O . TYR A 1 74 ? -4.800 0.688 12.659 1.00 95.75 74 TYR A O 1
ATOM 609 N N . GLN A 1 75 ? -3.578 1.902 11.209 1.00 94.56 75 GLN A N 1
ATOM 610 C CA . GLN A 1 75 ? -4.462 3.062 11.209 1.00 94.56 75 GLN A CA 1
ATOM 611 C C . GLN A 1 75 ? -4.681 3.581 9.790 1.00 94.56 75 GLN A C 1
ATOM 613 O O . GLN A 1 75 ? -3.741 3.703 9.005 1.00 94.56 75 GLN A O 1
ATOM 618 N N . VAL A 1 76 ? -5.924 3.956 9.480 1.00 94.75 76 VAL A N 1
ATOM 619 C CA . VAL A 1 76 ? -6.263 4.671 8.244 1.00 94.75 76 VAL A CA 1
ATOM 620 C C . VAL A 1 76 ? -5.775 6.118 8.368 1.00 94.75 76 VAL A C 1
ATOM 622 O O . VAL A 1 76 ? -6.325 6.904 9.141 1.00 94.75 76 VAL A O 1
ATOM 625 N N . THR A 1 77 ? -4.711 6.461 7.645 1.00 93.50 77 THR A N 1
ATOM 626 C CA . THR A 1 77 ? -4.060 7.782 7.683 1.00 93.50 77 THR A CA 1
ATOM 627 C C . THR A 1 77 ? -4.672 8.755 6.684 1.00 93.50 77 THR A C 1
ATOM 629 O O . THR A 1 77 ? -4.792 9.941 6.985 1.00 93.50 77 THR A O 1
ATOM 632 N N . ALA A 1 78 ? -5.079 8.270 5.511 1.00 91.50 78 ALA A N 1
ATOM 633 C CA . ALA A 1 78 ? -5.735 9.092 4.504 1.00 91.50 78 ALA A CA 1
ATOM 634 C C . ALA A 1 78 ? -6.965 8.386 3.937 1.00 91.50 78 ALA A C 1
ATOM 636 O O . ALA A 1 78 ? -6.968 7.174 3.729 1.00 91.50 78 ALA A O 1
ATOM 637 N N . ASP A 1 79 ? -7.989 9.189 3.687 1.00 90.19 79 ASP A N 1
ATOM 638 C CA . ASP A 1 79 ? -9.231 8.827 3.017 1.00 90.19 79 ASP A CA 1
ATOM 639 C C . ASP A 1 79 ? -9.444 9.897 1.944 1.00 90.19 79 ASP A C 1
ATOM 641 O O . ASP A 1 79 ? -9.831 11.030 2.245 1.00 90.19 79 ASP A O 1
ATOM 645 N N . VAL A 1 80 ? -9.021 9.585 0.718 1.00 87.12 80 VAL A N 1
ATOM 646 C CA . VAL A 1 80 ? -9.059 10.508 -0.415 1.00 87.12 80 VAL A CA 1
ATOM 647 C C . VAL A 1 80 ? -10.108 9.999 -1.388 1.00 87.12 80 VAL A C 1
ATOM 649 O O . VAL A 1 80 ? -9.932 8.985 -2.062 1.00 87.12 80 VAL A O 1
ATOM 652 N N . ALA A 1 81 ? -11.214 10.730 -1.478 1.00 74.06 81 ALA A N 1
ATOM 653 C CA . ALA A 1 81 ? -12.250 10.424 -2.448 1.00 74.06 81 ALA A CA 1
ATOM 654 C C . ALA A 1 81 ? -11.784 10.756 -3.886 1.00 74.06 81 ALA A C 1
ATOM 656 O O . ALA A 1 81 ? -11.179 11.815 -4.087 1.00 74.06 81 ALA A O 1
ATOM 657 N N . PRO A 1 82 ? -12.133 9.935 -4.899 1.00 77.31 82 PRO A N 1
ATOM 658 C CA . PRO A 1 82 ? -12.837 8.650 -4.819 1.00 77.31 82 PRO A CA 1
ATOM 659 C C . PRO A 1 82 ? -11.876 7.447 -4.712 1.00 77.31 82 PRO A C 1
ATOM 661 O O . PRO A 1 82 ? -10.906 7.364 -5.456 1.00 77.31 82 PRO A O 1
ATOM 664 N N . GLY A 1 83 ? -12.191 6.487 -3.836 1.00 81.88 83 GLY A N 1
ATOM 665 C CA . GLY A 1 83 ? -11.658 5.119 -3.924 1.00 81.88 83 GLY A CA 1
ATOM 666 C C . GLY A 1 83 ? -10.225 4.876 -3.433 1.00 81.88 83 GLY A C 1
ATOM 667 O O . GLY A 1 83 ? -9.746 3.756 -3.598 1.00 81.88 83 GLY A O 1
ATOM 668 N N . LEU A 1 84 ? -9.552 5.862 -2.819 1.00 92.25 84 LEU A N 1
ATOM 669 C CA . LEU A 1 84 ? -8.206 5.697 -2.258 1.00 92.25 84 LEU A CA 1
ATOM 670 C C . LEU A 1 84 ? -8.208 5.776 -0.727 1.00 92.25 84 LEU A C 1
ATOM 672 O O . LEU A 1 84 ? -8.481 6.824 -0.136 1.00 92.25 84 LEU A O 1
ATOM 676 N N . PHE A 1 85 ? -7.764 4.694 -0.093 1.00 95.50 85 PHE A N 1
ATOM 677 C CA . PHE A 1 85 ? -7.473 4.655 1.338 1.00 95.50 85 PHE A CA 1
ATOM 678 C C . PHE A 1 85 ? -5.996 4.366 1.572 1.00 95.50 85 PHE A C 1
ATOM 680 O O . PHE A 1 85 ? -5.416 3.508 0.912 1.00 95.50 85 PHE A O 1
ATOM 687 N N . VAL A 1 86 ? -5.389 5.053 2.537 1.00 95.69 86 VAL A N 1
ATOM 688 C CA . VAL A 1 86 ? -4.006 4.797 2.955 1.00 95.69 86 VAL A CA 1
ATOM 689 C C . VAL A 1 86 ? -4.010 4.290 4.386 1.00 95.69 86 VAL A C 1
ATOM 691 O O . VAL A 1 86 ? -4.486 4.975 5.293 1.00 95.69 86 VAL A O 1
ATOM 694 N N . ILE A 1 87 ? -3.456 3.100 4.583 1.00 96.81 87 ILE A N 1
ATOM 695 C CA . ILE A 1 87 ? -3.286 2.450 5.879 1.00 96.81 87 ILE A CA 1
ATOM 696 C C . ILE A 1 87 ? -1.803 2.477 6.225 1.00 96.81 87 ILE A C 1
ATOM 698 O O . ILE A 1 87 ? -0.970 2.009 5.454 1.00 96.81 87 ILE A O 1
ATOM 702 N N . THR A 1 88 ? -1.465 2.991 7.399 1.00 95.56 88 THR A N 1
ATOM 703 C CA . THR A 1 88 ? -0.090 2.974 7.903 1.00 95.56 88 THR A CA 1
ATOM 704 C C . THR A 1 88 ? 0.020 1.946 9.020 1.00 95.56 88 THR A C 1
ATOM 706 O O . THR A 1 88 ? -0.811 1.912 9.931 1.00 95.56 88 THR A O 1
ATOM 709 N N . LYS A 1 89 ? 1.050 1.103 8.936 1.00 95.50 89 LYS A N 1
ATOM 710 C CA . LYS A 1 89 ? 1.499 0.230 10.019 1.00 95.50 89 LYS A CA 1
ATOM 711 C C . LYS A 1 89 ? 2.416 1.039 10.920 1.00 95.50 89 LYS A C 1
ATOM 713 O O . LYS A 1 89 ? 3.464 1.509 10.474 1.00 95.50 89 LYS A O 1
ATOM 718 N N . PHE A 1 90 ? 2.028 1.176 12.174 1.00 94.44 90 PHE A N 1
ATOM 719 C CA . PHE A 1 90 ? 2.802 1.839 13.205 1.00 94.44 90 PHE A CA 1
ATOM 720 C C . PHE A 1 90 ? 3.342 0.829 14.209 1.00 94.44 90 PHE A C 1
ATOM 722 O O . PHE A 1 90 ? 2.720 -0.195 14.492 1.00 94.44 90 PHE A O 1
ATOM 729 N N . LEU A 1 91 ? 4.493 1.159 14.781 1.00 93.31 91 LEU A N 1
ATOM 730 C CA . LEU A 1 91 ? 4.993 0.565 16.006 1.00 93.31 91 LEU A CA 1
ATOM 731 C C . LEU A 1 91 ? 4.830 1.580 17.133 1.00 93.31 91 LEU A C 1
ATOM 733 O O . LEU A 1 91 ? 5.441 2.653 17.126 1.00 93.31 91 LEU A O 1
ATOM 737 N N . ARG A 1 92 ? 4.000 1.236 18.113 1.00 89.12 92 ARG A N 1
ATOM 738 C CA . ARG A 1 92 ? 3.843 2.006 19.341 1.00 89.12 92 ARG A CA 1
ATOM 739 C C . ARG A 1 92 ? 4.874 1.527 20.354 1.00 89.12 92 ARG A C 1
ATOM 741 O O . ARG A 1 92 ? 4.825 0.385 20.815 1.00 89.12 92 ARG A O 1
ATOM 748 N N . SER A 1 93 ? 5.822 2.402 20.683 1.00 86.50 93 SER A N 1
ATOM 749 C CA . SER A 1 93 ? 6.817 2.125 21.725 1.00 86.50 93 SER A CA 1
ATOM 750 C C . SER A 1 93 ? 6.173 2.131 23.118 1.00 86.50 93 SER A C 1
ATOM 752 O O . SER A 1 93 ? 5.025 2.531 23.291 1.00 86.50 93 SER A O 1
ATOM 754 N N . LEU A 1 94 ? 6.930 1.730 24.143 1.00 75.38 94 LEU A N 1
ATOM 755 C CA . LEU A 1 94 ? 6.466 1.694 25.538 1.00 75.38 94 LEU A CA 1
ATOM 756 C C . LEU A 1 94 ? 6.043 3.085 26.065 1.00 75.38 94 LEU A C 1
ATOM 758 O O . LEU A 1 94 ? 5.330 3.186 27.060 1.00 75.38 94 LEU A O 1
ATOM 762 N N . SER A 1 95 ? 6.476 4.160 25.397 1.00 76.06 95 SER A N 1
ATOM 763 C CA . SER A 1 95 ? 5.979 5.512 25.638 1.00 76.06 95 SER A CA 1
ATOM 764 C C . SER A 1 95 ? 4.685 5.759 24.848 1.00 76.06 95 SER A C 1
ATOM 766 O O . SER A 1 95 ? 4.709 5.688 23.617 1.00 76.06 95 SER A O 1
ATOM 768 N N . PRO A 1 96 ? 3.573 6.136 25.506 1.00 67.88 96 PRO A N 1
ATOM 769 C CA . PRO A 1 96 ? 2.256 6.252 24.872 1.00 67.88 96 PRO A CA 1
ATOM 770 C C . PRO A 1 96 ? 2.157 7.333 23.780 1.00 67.88 96 PRO A C 1
ATOM 772 O O . PRO A 1 96 ? 1.182 7.352 23.035 1.00 67.88 96 PRO A O 1
ATOM 775 N N . ALA A 1 97 ? 3.146 8.224 23.653 1.00 72.44 97 ALA A N 1
ATOM 776 C CA . ALA A 1 97 ? 3.125 9.330 22.693 1.00 72.44 97 ALA A CA 1
ATOM 777 C C . ALA A 1 97 ? 3.949 9.092 21.413 1.00 72.44 97 ALA A C 1
ATOM 779 O O . ALA A 1 97 ? 3.863 9.902 20.493 1.00 72.44 97 ALA A O 1
ATOM 780 N N . SER A 1 98 ? 4.768 8.036 21.336 1.00 82.56 98 SER A N 1
ATOM 781 C CA . SER A 1 98 ? 5.625 7.814 20.163 1.00 82.56 98 SER A CA 1
ATOM 782 C C . SER A 1 98 ? 5.049 6.738 19.248 1.00 82.56 98 SER A C 1
ATOM 784 O O . SER A 1 98 ? 5.011 5.562 19.621 1.00 82.56 98 SER A O 1
ATOM 786 N N . LEU A 1 99 ? 4.665 7.152 18.042 1.00 88.75 99 LEU A N 1
ATOM 787 C CA . LEU A 1 99 ? 4.308 6.271 16.937 1.00 88.75 99 LEU A CA 1
ATOM 788 C C . LEU A 1 99 ? 5.384 6.332 15.866 1.00 88.75 99 LEU A C 1
ATOM 790 O O . LEU A 1 99 ? 5.657 7.397 15.313 1.00 88.75 99 LEU A O 1
ATOM 794 N N . GLU A 1 100 ? 5.977 5.182 15.573 1.00 92.12 100 GLU A N 1
ATOM 795 C CA . GLU A 1 100 ? 6.946 5.039 14.497 1.00 92.12 100 GLU A CA 1
ATOM 796 C C . GLU A 1 100 ? 6.267 4.396 13.279 1.00 92.12 100 GLU A C 1
ATOM 798 O O . GLU A 1 100 ? 5.777 3.270 13.386 1.00 92.12 100 GLU A O 1
ATOM 803 N N . PRO A 1 101 ? 6.180 5.085 12.127 1.00 92.81 101 PRO A N 1
ATOM 804 C CA . PRO A 1 101 ? 5.633 4.494 10.912 1.00 92.81 101 PRO A CA 1
ATOM 805 C C . PRO A 1 101 ? 6.617 3.466 10.341 1.00 92.81 101 PRO A C 1
ATOM 807 O O . PRO A 1 101 ? 7.742 3.810 9.990 1.00 92.81 101 PRO A O 1
ATOM 810 N N . LEU A 1 102 ? 6.178 2.213 10.216 1.00 92.50 102 LEU A N 1
ATOM 811 C CA . LEU A 1 102 ? 6.982 1.118 9.665 1.00 92.50 102 LEU A CA 1
ATOM 812 C C . LEU A 1 102 ? 6.738 0.916 8.168 1.00 92.50 102 LEU A C 1
ATOM 814 O O . LEU A 1 102 ? 7.678 0.738 7.398 1.00 92.50 102 LEU A O 1
ATOM 818 N N . ALA A 1 103 ? 5.472 0.917 7.753 1.00 93.50 103 ALA A N 1
ATOM 819 C CA . ALA A 1 103 ? 5.081 0.662 6.371 1.00 93.50 103 ALA A CA 1
ATOM 820 C C . ALA A 1 103 ? 3.762 1.357 6.036 1.00 93.50 103 ALA A C 1
ATOM 822 O O . ALA A 1 103 ? 2.949 1.635 6.918 1.00 93.50 103 ALA A O 1
ATOM 823 N N . MET A 1 104 ? 3.543 1.609 4.749 1.00 94.94 104 MET A N 1
ATOM 824 C CA . MET A 1 104 ? 2.296 2.160 4.229 1.00 94.94 104 MET A CA 1
ATOM 825 C C . MET A 1 104 ? 1.700 1.196 3.212 1.00 94.94 104 MET A C 1
ATOM 827 O O . MET A 1 104 ? 2.418 0.569 2.433 1.00 94.94 104 MET A O 1
ATOM 831 N N . TYR A 1 105 ? 0.381 1.118 3.211 1.00 96.19 105 TYR A N 1
ATOM 832 C CA . TYR A 1 105 ? -0.419 0.334 2.290 1.00 96.19 105 TYR A CA 1
ATOM 833 C C . TYR A 1 105 ? -1.467 1.249 1.686 1.00 96.19 105 TYR A C 1
ATOM 835 O O . TYR A 1 105 ? -2.022 2.104 2.379 1.00 96.19 105 TYR A O 1
ATOM 843 N N . TYR A 1 106 ? -1.739 1.082 0.402 1.00 95.00 106 TYR A N 1
ATOM 844 C CA . TYR A 1 106 ? -2.813 1.803 -0.261 1.00 95.00 106 TYR A CA 1
ATOM 845 C C . TYR A 1 106 ? -3.839 0.816 -0.797 1.00 95.00 106 TYR A C 1
ATOM 847 O O . TYR A 1 106 ? -3.490 -0.248 -1.307 1.00 95.00 106 TYR A O 1
ATOM 855 N N . VAL A 1 107 ? -5.107 1.178 -0.633 1.00 95.44 107 VAL A N 1
ATOM 856 C CA . VAL A 1 107 ? -6.256 0.447 -1.154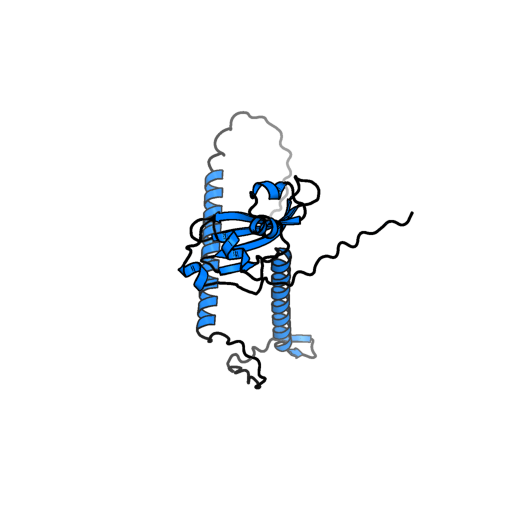 1.00 95.44 107 VAL A CA 1
ATOM 857 C C . VAL A 1 107 ? -6.864 1.299 -2.256 1.00 95.44 107 VAL A C 1
ATOM 859 O O . VAL A 1 107 ? -7.354 2.392 -1.971 1.00 95.44 107 VAL A O 1
ATOM 862 N N . LEU A 1 108 ? -6.783 0.820 -3.494 1.00 93.50 108 LEU A N 1
ATOM 863 C CA . LEU A 1 108 ? -7.294 1.478 -4.697 1.00 93.50 108 LEU A CA 1
ATOM 864 C C . LEU A 1 108 ? -8.402 0.620 -5.287 1.00 93.50 108 LEU A C 1
ATOM 866 O O . LEU A 1 108 ? -8.129 -0.482 -5.745 1.00 93.50 108 LEU A O 1
ATOM 870 N N . ASP A 1 109 ? -9.646 1.095 -5.243 1.00 89.62 109 ASP A N 1
ATOM 871 C CA . ASP A 1 109 ? -10.804 0.381 -5.811 1.00 89.62 109 ASP A CA 1
ATOM 872 C C . ASP A 1 109 ? -10.937 -1.088 -5.337 1.00 89.62 109 ASP A C 1
ATOM 874 O O . ASP A 1 109 ? -11.467 -1.954 -6.032 1.00 89.62 109 ASP A O 1
ATOM 878 N N . GLY A 1 110 ? -10.468 -1.369 -4.115 1.00 91.12 110 GLY A N 1
ATOM 879 C CA . GLY A 1 110 ? -10.452 -2.707 -3.519 1.00 91.12 110 GLY A CA 1
ATOM 880 C C . GLY A 1 110 ? -9.139 -3.476 -3.689 1.00 91.12 110 GLY A C 1
ATOM 881 O O . GLY A 1 110 ? -8.939 -4.472 -3.002 1.00 91.12 110 GLY A O 1
ATOM 882 N N . ASP A 1 111 ? -8.209 -3.020 -4.519 1.00 95.31 111 ASP A N 1
ATOM 883 C CA . ASP A 1 111 ? -6.882 -3.624 -4.632 1.00 95.31 111 ASP A CA 1
ATOM 884 C C . ASP A 1 111 ? -5.956 -3.090 -3.538 1.00 95.31 111 ASP A C 1
ATOM 886 O O . ASP A 1 111 ? -5.792 -1.879 -3.385 1.00 95.31 111 ASP A O 1
ATOM 890 N N . VAL A 1 112 ? -5.336 -3.990 -2.777 1.00 96.69 112 VAL A N 1
ATOM 891 C CA . VAL A 1 112 ? -4.411 -3.654 -1.691 1.00 96.69 112 VAL A CA 1
ATOM 892 C C . VAL A 1 112 ? -2.974 -3.857 -2.152 1.00 96.69 112 VAL A C 1
ATOM 894 O O . VAL A 1 112 ? -2.604 -4.946 -2.601 1.00 96.69 112 VAL A O 1
ATOM 897 N N . TYR A 1 113 ? -2.157 -2.823 -1.962 1.00 95.69 113 TYR A N 1
ATOM 898 C CA . TYR A 1 113 ? -0.739 -2.814 -2.307 1.00 95.69 113 TYR A CA 1
ATOM 899 C C . TYR A 1 113 ? 0.113 -2.290 -1.152 1.00 95.69 113 TYR A C 1
ATOM 901 O O . TYR A 1 113 ? -0.284 -1.368 -0.432 1.00 95.69 113 TYR A O 1
ATOM 909 N N . GLN A 1 114 ? 1.328 -2.820 -1.020 1.00 95.00 114 GLN A N 1
ATOM 910 C CA . GLN A 1 114 ? 2.349 -2.256 -0.142 1.00 95.00 114 GLN A CA 1
ATOM 911 C C . GLN A 1 114 ? 3.127 -1.151 -0.865 1.00 95.00 114 GLN A C 1
ATOM 913 O O . GLN A 1 114 ? 3.618 -1.336 -1.978 1.00 95.00 114 GLN A O 1
ATOM 918 N N . ALA A 1 115 ? 3.275 0.006 -0.221 1.00 92.56 115 ALA A N 1
ATOM 919 C CA . ALA A 1 115 ? 4.110 1.080 -0.738 1.00 92.56 115 ALA A CA 1
ATOM 920 C C . ALA A 1 115 ? 5.600 0.745 -0.520 1.00 92.56 115 ALA A C 1
ATOM 922 O O . ALA A 1 115 ? 6.002 0.472 0.616 1.00 92.56 115 ALA A O 1
ATOM 923 N N . PRO A 1 116 ? 6.442 0.789 -1.569 1.00 92.38 116 PRO A N 1
ATOM 924 C CA . PRO A 1 116 ? 7.875 0.583 -1.415 1.00 92.38 116 PRO A CA 1
ATOM 925 C C . PRO A 1 116 ? 8.525 1.767 -0.696 1.00 92.38 116 PRO A C 1
ATOM 927 O O . PRO A 1 116 ? 8.081 2.914 -0.794 1.00 92.38 116 PRO A O 1
ATOM 930 N N . SER A 1 117 ? 9.631 1.503 -0.001 1.00 90.75 117 SER A N 1
ATOM 931 C CA . SER A 1 117 ? 10.419 2.573 0.606 1.00 90.75 117 SER A CA 1
ATOM 932 C C . SER A 1 117 ? 11.068 3.453 -0.468 1.00 90.75 117 SER A C 1
ATOM 934 O O . SER A 1 117 ? 11.438 2.991 -1.552 1.00 90.75 117 SER A O 1
ATOM 936 N N . VAL A 1 118 ? 11.283 4.733 -0.150 1.00 90.69 118 VAL A N 1
ATOM 937 C CA . VAL A 1 118 ? 12.013 5.659 -1.037 1.00 90.69 118 VAL A CA 1
ATOM 938 C C . VAL A 1 118 ? 13.405 5.115 -1.365 1.00 90.69 118 VAL A C 1
ATOM 940 O O . VAL A 1 118 ? 13.866 5.238 -2.497 1.00 90.69 118 VAL A O 1
ATOM 943 N N . HIS A 1 119 ? 14.053 4.460 -0.397 1.00 91.75 119 HIS A N 1
ATOM 944 C CA . HIS A 1 119 ? 15.339 3.806 -0.608 1.00 91.75 119 HIS A CA 1
ATOM 945 C C . HIS A 1 119 ? 15.255 2.716 -1.685 1.00 91.75 119 HIS A C 1
ATOM 947 O O . HIS A 1 119 ? 16.056 2.731 -2.615 1.00 91.75 119 HIS A O 1
ATOM 953 N N . ALA A 1 120 ? 14.268 1.819 -1.605 1.00 89.25 120 ALA A N 1
ATOM 954 C CA . ALA A 1 120 ? 14.085 0.753 -2.588 1.00 89.25 120 ALA A CA 1
ATOM 955 C C . ALA A 1 120 ? 13.835 1.314 -3.998 1.00 89.25 120 ALA A C 1
ATOM 957 O O . ALA A 1 120 ? 14.466 0.874 -4.963 1.00 89.25 120 ALA A O 1
ATOM 958 N N . ILE A 1 121 ? 12.987 2.345 -4.110 1.00 93.00 121 ILE A N 1
ATOM 959 C CA . ILE A 1 121 ? 12.721 3.020 -5.386 1.00 93.00 121 ILE A CA 1
ATOM 960 C C . ILE A 1 121 ? 14.019 3.602 -5.960 1.00 93.00 121 ILE A C 1
ATOM 962 O O . ILE A 1 121 ? 14.364 3.321 -7.107 1.00 93.00 121 ILE A O 1
ATOM 966 N N . LEU A 1 122 ? 14.754 4.401 -5.181 1.00 95.69 122 LEU A N 1
ATOM 967 C CA . LEU A 1 122 ? 15.971 5.064 -5.656 1.00 95.69 122 LEU A CA 1
ATOM 968 C C . LEU A 1 122 ? 17.059 4.061 -6.045 1.00 95.69 122 LEU A C 1
ATOM 970 O O . LEU A 1 122 ? 17.654 4.197 -7.114 1.00 95.69 122 LEU A O 1
ATOM 974 N N . SER A 1 123 ? 17.286 3.040 -5.219 1.00 95.50 123 SER A N 1
ATOM 975 C CA . SER A 1 123 ? 18.261 1.983 -5.489 1.00 95.50 123 SER A CA 1
ATOM 976 C C . SER A 1 123 ? 17.949 1.256 -6.798 1.00 95.50 123 SER A C 1
ATOM 978 O O . SER A 1 123 ? 18.834 1.099 -7.640 1.00 95.50 123 SER A O 1
ATOM 980 N N . SER A 1 124 ? 16.680 0.898 -7.022 1.00 94.19 124 SER A N 1
ATOM 981 C CA . SER A 1 124 ? 16.230 0.276 -8.272 1.00 94.19 124 SER A CA 1
ATOM 982 C C . SER A 1 124 ? 16.471 1.183 -9.484 1.00 94.19 124 SER A C 1
ATOM 984 O O . SER A 1 124 ? 17.046 0.751 -10.485 1.00 94.19 124 SER A O 1
ATOM 986 N N . ARG A 1 125 ? 16.125 2.475 -9.387 1.00 94.81 125 ARG A N 1
ATOM 987 C CA . ARG A 1 125 ? 16.327 3.436 -10.486 1.00 94.81 125 ARG A CA 1
ATOM 988 C C . ARG A 1 125 ? 17.801 3.659 -10.818 1.00 94.81 125 ARG A C 1
ATOM 990 O O . ARG A 1 125 ? 18.157 3.667 -11.993 1.00 94.81 125 ARG A O 1
ATOM 997 N N . ILE A 1 126 ? 18.666 3.804 -9.815 1.00 97.88 126 ILE A N 1
ATOM 998 C CA . ILE A 1 126 ? 20.114 3.961 -10.030 1.00 97.88 126 ILE A CA 1
ATOM 999 C C . ILE A 1 126 ? 20.688 2.715 -10.711 1.00 97.88 126 ILE A C 1
ATOM 1001 O O . ILE A 1 126 ? 21.457 2.836 -11.668 1.00 97.88 126 ILE A O 1
ATOM 1005 N N . LEU A 1 127 ? 20.285 1.524 -10.263 1.00 96.75 127 LEU A N 1
ATOM 1006 C CA . LEU A 1 127 ? 20.731 0.267 -10.854 1.00 96.75 127 LEU A CA 1
ATOM 1007 C C . LEU A 1 127 ? 20.284 0.133 -12.317 1.00 96.75 127 LEU A C 1
ATOM 1009 O O . LEU A 1 127 ? 21.094 -0.242 -13.165 1.00 96.75 127 LEU A O 1
ATOM 1013 N N . GLN A 1 128 ? 19.038 0.500 -12.632 1.00 96.56 128 GLN A N 1
ATOM 1014 C CA . GLN A 1 128 ? 18.528 0.536 -14.008 1.00 96.56 128 GLN A CA 1
ATOM 1015 C C . GLN A 1 128 ? 19.343 1.494 -14.891 1.00 96.56 128 GLN A C 1
ATOM 1017 O O . GLN A 1 128 ? 19.766 1.114 -15.983 1.00 96.56 128 GLN A O 1
ATOM 1022 N N . CYS A 1 129 ? 19.638 2.706 -14.412 1.00 97.75 129 CYS A N 1
ATOM 1023 C CA . CYS A 1 129 ? 20.473 3.663 -15.143 1.00 97.75 129 CYS A CA 1
ATOM 1024 C C . CYS A 1 129 ? 21.872 3.103 -15.437 1.00 97.75 129 CYS A C 1
ATOM 1026 O O . CYS A 1 129 ? 22.352 3.194 -16.567 1.00 97.75 129 CYS A O 1
ATOM 1028 N N . LEU A 1 130 ? 22.519 2.489 -14.442 1.00 97.94 130 LEU A N 1
ATOM 1029 C CA . LEU A 1 130 ? 23.837 1.874 -14.611 1.00 97.94 130 LEU A CA 1
ATOM 1030 C C . LEU A 1 130 ? 23.803 0.693 -15.582 1.00 97.94 130 LEU A C 1
ATOM 1032 O O . LEU A 1 130 ? 24.707 0.558 -16.406 1.00 97.94 130 LEU A O 1
ATOM 1036 N N . HIS A 1 131 ? 22.756 -0.132 -15.522 1.00 96.94 131 HIS A N 1
ATOM 1037 C CA . HIS A 1 131 ? 22.557 -1.23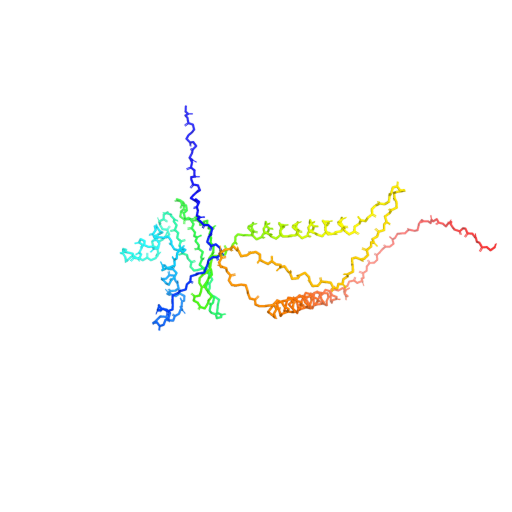3 -16.458 1.00 96.94 131 HIS A CA 1
ATOM 1038 C C . HIS A 1 131 ? 22.467 -0.724 -17.903 1.00 96.94 131 HIS A C 1
ATOM 1040 O O . HIS A 1 131 ? 23.180 -1.219 -18.776 1.00 96.94 131 HIS A O 1
ATOM 1046 N N . HIS A 1 132 ? 21.658 0.309 -18.154 1.00 96.31 132 HIS A N 1
ATOM 1047 C CA . HIS A 1 132 ? 21.531 0.897 -19.487 1.00 96.31 132 HIS A CA 1
ATOM 1048 C C . HIS A 1 132 ? 22.819 1.575 -19.966 1.00 96.31 132 HIS A C 1
ATOM 1050 O O . HIS A 1 132 ? 23.188 1.405 -21.127 1.00 96.31 132 HIS A O 1
ATOM 1056 N N . LEU A 1 133 ? 23.541 2.280 -19.088 1.00 97.44 133 LEU A N 1
ATOM 1057 C CA . LEU A 1 133 ? 24.845 2.861 -19.425 1.00 97.44 133 LEU A CA 1
ATOM 1058 C C . LEU A 1 133 ? 25.858 1.783 -19.807 1.00 97.44 133 LEU A C 1
ATOM 1060 O O . LEU A 1 133 ? 26.527 1.900 -20.831 1.00 97.44 133 LEU A O 1
ATOM 1064 N N . ARG A 1 134 ? 25.942 0.709 -19.020 1.00 96.56 134 ARG A N 1
ATOM 1065 C CA . ARG A 1 134 ? 26.831 -0.415 -19.307 1.00 96.56 134 ARG A CA 1
ATOM 1066 C C . ARG A 1 134 ? 26.486 -1.064 -20.647 1.00 96.56 134 ARG A C 1
ATOM 1068 O O . ARG A 1 134 ? 27.379 -1.234 -21.469 1.00 96.56 134 ARG A O 1
ATOM 1075 N N . LYS A 1 135 ? 25.204 -1.345 -20.897 1.00 94.38 135 LYS A N 1
ATOM 1076 C CA . LYS A 1 135 ? 24.739 -1.910 -22.171 1.00 94.38 135 LYS A CA 1
ATOM 1077 C C . LYS A 1 135 ? 25.083 -0.999 -23.356 1.00 94.38 135 LYS A C 1
ATOM 1079 O O . LYS A 1 135 ? 25.518 -1.486 -24.398 1.00 94.38 135 LYS A O 1
ATOM 1084 N N . ALA A 1 136 ? 24.940 0.320 -23.201 1.00 93.69 136 ALA A N 1
ATOM 1085 C CA . ALA A 1 136 ? 25.304 1.287 -24.235 1.00 93.69 136 ALA A CA 1
ATOM 1086 C C . ALA A 1 136 ? 26.816 1.290 -24.523 1.00 93.69 136 ALA A C 1
ATOM 1088 O O . ALA A 1 136 ? 27.208 1.294 -25.689 1.00 93.69 136 ALA A O 1
ATOM 1089 N N . PHE A 1 137 ? 27.662 1.230 -23.488 1.00 91.88 137 PHE A N 1
ATOM 1090 C CA . PHE A 1 137 ? 29.114 1.130 -23.663 1.00 91.88 137 PHE A CA 1
ATOM 1091 C C . PHE A 1 137 ? 29.546 -0.198 -24.282 1.00 91.88 137 PHE A C 1
ATOM 1093 O O . PHE A 1 137 ? 30.386 -0.181 -25.172 1.00 91.88 137 PHE A O 1
ATOM 1100 N N . GLU A 1 138 ? 28.959 -1.325 -23.875 1.00 90.00 138 GLU A N 1
ATOM 1101 C CA . GLU A 1 138 ? 29.218 -2.631 -24.497 1.00 90.00 138 GLU A CA 1
ATOM 1102 C C . GLU A 1 138 ? 28.834 -2.605 -25.984 1.00 90.00 138 GLU A C 1
ATOM 1104 O O . GLU A 1 138 ? 29.614 -3.018 -26.839 1.00 90.00 138 GLU A O 1
ATOM 1109 N N . THR A 1 139 ? 27.679 -2.021 -26.316 1.00 87.38 139 THR A N 1
ATOM 1110 C CA . THR A 1 139 ? 27.238 -1.857 -27.710 1.00 87.38 139 THR A CA 1
ATOM 1111 C C . THR A 1 139 ? 28.200 -0.969 -28.505 1.00 87.38 139 THR A C 1
ATOM 1113 O O . THR A 1 139 ? 28.580 -1.313 -29.621 1.00 87.38 139 THR A O 1
ATOM 1116 N N . MET A 1 140 ? 28.635 0.157 -27.930 1.00 84.62 140 MET A N 1
ATOM 1117 C CA . MET A 1 140 ? 29.596 1.068 -28.559 1.00 84.62 140 MET A CA 1
ATOM 1118 C C . MET A 1 140 ? 30.965 0.413 -28.752 1.00 84.62 140 MET A C 1
ATOM 1120 O O . MET A 1 140 ? 31.570 0.565 -29.810 1.00 84.62 140 MET A O 1
ATOM 1124 N N . GLN A 1 141 ? 31.443 -0.328 -27.753 1.00 82.81 141 GLN A N 1
ATOM 1125 C CA . GLN A 1 141 ? 32.715 -1.035 -27.812 1.00 82.81 141 GLN A CA 1
ATOM 1126 C C . GLN A 1 141 ? 32.692 -2.106 -28.903 1.00 82.81 141 GLN A C 1
ATOM 1128 O O . GLN A 1 141 ? 33.632 -2.180 -29.693 1.00 8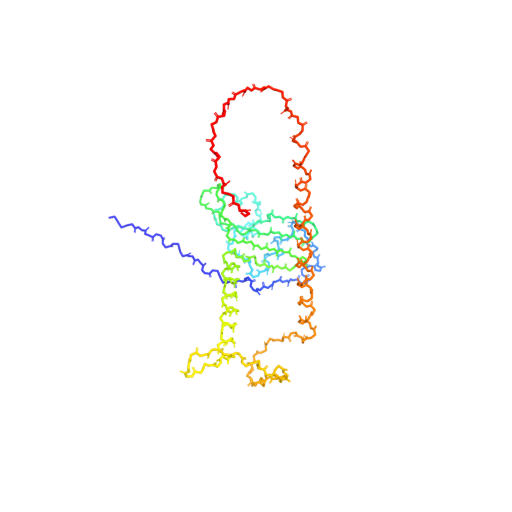2.81 141 GLN A O 1
ATOM 1133 N N . ASN A 1 142 ? 31.599 -2.865 -29.006 1.00 80.56 142 ASN A N 1
ATOM 1134 C CA . ASN A 1 142 ? 31.418 -3.876 -30.048 1.00 80.56 142 ASN A CA 1
ATOM 1135 C C . ASN A 1 142 ? 31.298 -3.263 -31.452 1.00 80.56 142 ASN A C 1
ATOM 1137 O O . ASN A 1 142 ? 31.725 -3.878 -32.423 1.00 80.56 142 ASN A O 1
ATOM 1141 N N . ALA A 1 143 ? 30.750 -2.050 -31.566 1.00 75.12 143 ALA A N 1
ATOM 1142 C CA . ALA A 1 143 ? 30.670 -1.311 -32.827 1.00 75.12 143 ALA A CA 1
ATOM 1143 C C . ALA A 1 143 ? 31.975 -0.578 -33.204 1.00 75.12 143 ALA A C 1
ATOM 1145 O O . ALA A 1 143 ? 32.082 -0.038 -34.306 1.00 75.12 143 ALA A O 1
ATOM 1146 N N . SER A 1 144 ? 32.961 -0.517 -32.301 1.00 70.75 144 SER A N 1
ATOM 1147 C CA . SER A 1 144 ? 34.230 0.172 -32.543 1.00 70.75 144 SER A CA 1
ATOM 1148 C C . SER A 1 144 ? 35.315 -0.802 -33.007 1.00 70.75 144 SER A C 1
ATOM 1150 O O . SER A 1 144 ? 35.694 -1.724 -32.288 1.00 70.75 144 SER A O 1
ATOM 1152 N N . THR A 1 145 ? 35.861 -0.580 -34.201 1.00 63.97 145 THR A N 1
ATOM 1153 C CA . THR A 1 145 ? 37.046 -1.295 -34.693 1.00 63.97 145 THR A CA 1
ATOM 1154 C C . THR A 1 145 ? 38.269 -0.390 -34.581 1.00 63.97 145 THR A C 1
ATOM 1156 O O . THR A 1 145 ? 38.262 0.741 -35.068 1.00 63.97 145 THR A O 1
ATOM 1159 N N . VAL A 1 146 ? 39.331 -0.874 -33.934 1.00 62.09 146 VAL A N 1
ATOM 1160 C CA . VAL A 1 146 ? 40.581 -0.120 -33.746 1.00 62.09 146 VAL A CA 1
ATOM 1161 C C . VAL A 1 146 ? 41.629 -0.595 -34.750 1.00 62.09 146 VAL A C 1
ATOM 1163 O O . VAL A 1 146 ? 41.946 -1.782 -34.810 1.00 62.09 146 VAL A O 1
ATOM 1166 N N . SER A 1 147 ? 42.211 0.332 -35.516 1.00 58.19 147 SER A N 1
ATOM 1167 C CA . SER A 1 147 ? 43.390 0.037 -36.343 1.00 58.19 147 SER A CA 1
ATOM 1168 C C . SER A 1 147 ? 44.667 -0.032 -35.525 1.00 58.19 147 SER A C 1
ATOM 1170 O O . SER A 1 147 ? 44.855 0.710 -34.564 1.00 58.19 147 SER A O 1
ATOM 1172 N N . VAL A 1 148 ? 45.617 -0.827 -36.016 1.00 65.31 148 VAL A N 1
ATOM 1173 C CA . VAL A 1 148 ? 47.002 -0.913 -35.529 1.00 65.31 148 VAL A CA 1
ATOM 1174 C C . VAL A 1 148 ? 47.713 0.459 -35.510 1.00 65.31 148 VAL A C 1
ATOM 1176 O O . VAL A 1 148 ? 48.666 0.643 -34.762 1.00 65.31 148 VAL A O 1
ATOM 1179 N N . GLN A 1 149 ? 47.237 1.451 -36.276 1.00 69.75 149 GLN A N 1
ATOM 1180 C CA . GLN A 1 149 ? 47.753 2.833 -36.275 1.00 69.75 149 GLN A CA 1
ATOM 1181 C C . GLN A 1 149 ? 47.096 3.762 -35.229 1.00 69.75 149 GLN A C 1
ATOM 1183 O O . GLN A 1 149 ? 47.404 4.952 -35.194 1.00 69.75 149 GLN A O 1
ATOM 1188 N N . GLY A 1 150 ? 46.182 3.257 -34.392 1.00 59.97 150 GLY A N 1
ATOM 1189 C CA . GLY A 1 150 ? 45.499 4.041 -33.353 1.00 59.97 150 GLY A CA 1
ATOM 1190 C C . GLY A 1 150 ? 44.385 4.960 -33.868 1.00 59.97 150 GLY A C 1
ATOM 1191 O O . GLY A 1 150 ? 43.930 5.844 -33.147 1.00 59.97 150 GLY A O 1
ATOM 1192 N N . GLN A 1 151 ? 43.950 4.773 -35.115 1.00 55.97 151 GLN A N 1
ATOM 1193 C CA . GLN A 1 151 ? 42.790 5.463 -35.678 1.00 55.97 151 GLN A CA 1
ATOM 1194 C C . GLN A 1 151 ? 41.506 4.751 -35.222 1.00 55.97 151 GLN A C 1
ATOM 1196 O O . GLN A 1 151 ? 41.426 3.522 -35.297 1.00 55.97 151 GLN A O 1
ATOM 1201 N N . TYR A 1 152 ? 40.515 5.530 -34.780 1.00 57.94 152 TYR A N 1
ATOM 1202 C CA . TYR A 1 152 ? 39.161 5.058 -34.491 1.00 57.94 152 TYR A CA 1
ATOM 1203 C C . TYR A 1 152 ? 38.262 5.356 -35.687 1.00 57.94 152 TYR A C 1
ATOM 1205 O O . TYR A 1 152 ? 38.196 6.500 -36.138 1.00 57.94 152 TYR A O 1
ATOM 1213 N N . TRP A 1 153 ? 37.526 4.357 -36.156 1.00 64.44 153 TRP A N 1
ATOM 1214 C CA . TRP A 1 153 ? 36.354 4.570 -36.995 1.00 64.44 153 TRP A CA 1
ATOM 1215 C C . TRP A 1 153 ? 35.218 3.691 -36.484 1.00 64.44 153 TRP A C 1
ATOM 1217 O O . TRP A 1 153 ? 35.438 2.611 -35.938 1.00 64.44 153 TRP A O 1
ATOM 1227 N N . TRP A 1 154 ? 33.998 4.187 -36.622 1.00 63.41 154 TRP A N 1
ATOM 1228 C CA . TRP A 1 154 ? 32.792 3.406 -36.405 1.00 63.41 154 TRP A CA 1
ATOM 1229 C C . TRP A 1 154 ? 32.361 2.851 -37.759 1.00 63.41 154 TRP A C 1
ATOM 1231 O O . TRP A 1 154 ? 32.138 3.611 -38.704 1.00 63.41 154 TRP A O 1
ATOM 1241 N N . GLU A 1 155 ? 32.244 1.533 -37.871 1.00 60.06 155 GLU A N 1
ATOM 1242 C CA . GLU A 1 155 ? 31.474 0.956 -38.966 1.00 60.06 155 GLU A CA 1
ATOM 1243 C C . GLU A 1 155 ? 30.013 0.973 -38.517 1.00 60.06 155 GLU A C 1
ATOM 1245 O O . GLU A 1 155 ? 29.687 0.358 -37.498 1.00 60.06 155 GLU A O 1
ATOM 1250 N N . PRO A 1 156 ? 29.114 1.718 -39.189 1.00 56.94 156 PRO A N 1
ATOM 1251 C CA . PRO A 1 156 ? 27.700 1.590 -38.895 1.00 56.94 156 PRO A CA 1
ATOM 1252 C C . PRO A 1 156 ? 27.329 0.131 -39.155 1.00 56.94 156 PRO A C 1
ATOM 1254 O O . PRO A 1 156 ? 27.372 -0.320 -40.301 1.00 56.94 156 PRO A O 1
ATOM 1257 N N . SER A 1 157 ? 27.006 -0.608 -38.089 1.00 50.62 157 SER A N 1
ATOM 1258 C CA . SER A 1 157 ? 26.423 -1.942 -38.225 1.00 50.62 157 SER A CA 1
ATOM 1259 C C . SER A 1 157 ? 25.277 -1.830 -39.232 1.00 50.62 157 SER A C 1
ATOM 1261 O O . SER A 1 157 ? 24.510 -0.863 -39.132 1.00 50.62 157 SER A O 1
ATOM 1263 N N . PRO A 1 158 ? 25.178 -2.718 -40.239 1.00 49.16 158 PRO A N 1
ATOM 1264 C CA . PRO A 1 158 ? 24.099 -2.666 -41.208 1.00 49.16 158 PRO A CA 1
ATOM 1265 C C . PRO A 1 158 ? 22.779 -2.869 -40.461 1.00 49.16 158 PRO A C 1
ATOM 1267 O O . PRO A 1 158 ? 22.343 -3.987 -40.203 1.00 49.16 158 PRO A O 1
ATOM 1270 N N . VAL A 1 159 ? 22.156 -1.758 -40.070 1.00 52.28 159 VAL A N 1
ATOM 1271 C CA . VAL A 1 159 ? 20.835 -1.725 -39.456 1.00 52.28 159 VAL A CA 1
ATOM 1272 C C . VAL A 1 159 ? 19.875 -2.294 -40.492 1.00 52.28 159 VAL A C 1
ATOM 1274 O O . VAL A 1 159 ? 19.587 -1.652 -41.502 1.00 52.28 159 VAL A O 1
ATOM 1277 N N . GLY A 1 160 ? 19.430 -3.529 -40.269 1.00 49.62 160 GLY A N 1
ATOM 1278 C CA . GLY A 1 160 ? 18.524 -4.201 -41.194 1.00 49.62 160 GLY A CA 1
ATOM 1279 C C . GLY A 1 160 ? 18.312 -5.701 -41.006 1.00 49.62 160 GLY A C 1
ATOM 1280 O O . GLY A 1 160 ? 17.487 -6.253 -41.730 1.00 49.62 160 GLY A O 1
ATOM 1281 N N . VAL A 1 161 ? 18.977 -6.382 -40.068 1.00 42.28 161 VAL A N 1
ATOM 1282 C CA . VAL A 1 161 ? 18.628 -7.776 -39.760 1.00 42.28 161 VAL A CA 1
ATOM 1283 C C . VAL A 1 161 ? 17.881 -7.816 -38.440 1.00 42.28 161 VAL A C 1
ATOM 1285 O O . VAL A 1 161 ? 18.430 -7.549 -37.379 1.00 42.28 161 VAL A O 1
ATOM 1288 N N . ASN A 1 162 ? 16.590 -8.109 -38.564 1.00 43.72 162 ASN A N 1
ATOM 1289 C CA . ASN A 1 162 ? 15.703 -8.551 -37.503 1.00 43.72 162 ASN A CA 1
ATOM 1290 C C . ASN A 1 162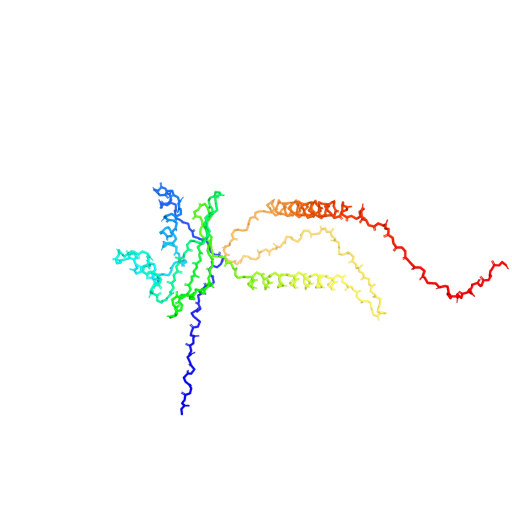 ? 16.413 -9.678 -36.734 1.00 43.72 162 ASN A C 1
ATOM 1292 O O . ASN A 1 162 ? 16.417 -10.823 -37.192 1.00 43.72 162 ASN A O 1
ATOM 1296 N N . GLU A 1 163 ? 17.028 -9.369 -35.595 1.00 46.69 163 GLU A N 1
ATOM 1297 C CA . GLU A 1 163 ? 17.378 -10.383 -34.606 1.00 46.69 163 GLU A CA 1
ATOM 1298 C C . GLU A 1 163 ? 16.052 -10.893 -34.037 1.00 46.69 163 GLU A C 1
ATOM 1300 O O . GLU A 1 163 ? 15.521 -10.405 -33.043 1.00 46.69 163 GLU A O 1
ATOM 1305 N N . ARG A 1 164 ? 15.449 -11.847 -34.752 1.00 44.09 164 ARG A N 1
ATOM 1306 C CA . ARG A 1 164 ? 14.559 -12.810 -34.122 1.00 44.09 164 ARG A CA 1
ATOM 1307 C C . ARG A 1 164 ? 15.456 -13.585 -33.171 1.00 44.09 164 ARG A C 1
ATOM 1309 O O . ARG A 1 164 ? 16.236 -14.418 -33.615 1.00 44.09 164 ARG A O 1
ATOM 1316 N N . GLU A 1 165 ? 15.402 -13.231 -31.896 1.00 46.59 165 GLU A N 1
ATOM 1317 C CA . GLU A 1 165 ? 15.958 -14.056 -30.835 1.00 46.59 165 GLU A CA 1
ATOM 1318 C C . GLU A 1 165 ? 15.307 -15.443 -30.956 1.00 46.59 165 GLU A C 1
ATOM 1320 O O . GLU A 1 165 ? 14.102 -15.595 -30.744 1.00 46.59 165 GLU A O 1
ATOM 1325 N N . ASP A 1 166 ? 16.088 -16.447 -31.362 1.00 34.56 166 ASP A N 1
ATOM 1326 C CA . ASP A 1 166 ? 15.726 -17.849 -31.187 1.00 34.56 166 ASP A CA 1
ATOM 1327 C C . ASP A 1 166 ? 15.682 -18.111 -29.676 1.00 34.56 166 ASP A C 1
ATOM 1329 O O . ASP A 1 166 ? 16.699 -18.343 -29.019 1.00 34.56 166 ASP A O 1
ATOM 1333 N N . VAL A 1 167 ? 14.480 -18.009 -29.111 1.00 39.62 167 VAL A N 1
ATOM 1334 C CA . VAL A 1 167 ? 14.183 -18.435 -27.746 1.00 39.62 167 VAL A CA 1
ATOM 1335 C C . VAL A 1 167 ? 14.330 -19.953 -27.712 1.00 39.62 167 VAL A C 1
ATOM 1337 O O . VAL A 1 167 ? 13.469 -20.686 -28.194 1.00 39.62 167 VAL A O 1
ATOM 1340 N N . GLY A 1 168 ? 15.443 -20.427 -27.155 1.00 35.00 168 GLY A N 1
ATOM 1341 C CA . GLY A 1 168 ? 15.567 -21.812 -26.726 1.00 35.00 168 GLY A CA 1
ATOM 1342 C C . GLY A 1 168 ? 14.500 -22.109 -25.676 1.00 35.00 168 GLY A C 1
ATOM 1343 O O . GLY A 1 168 ? 14.413 -21.416 -24.663 1.00 35.00 168 GLY A O 1
ATOM 1344 N N . GLU A 1 169 ? 13.680 -23.123 -25.944 1.00 36.47 169 GLU A N 1
ATOM 1345 C CA . GLU A 1 169 ? 12.682 -23.649 -25.018 1.00 36.47 169 GLU A CA 1
ATOM 1346 C C . GLU A 1 169 ? 13.349 -24.057 -23.695 1.00 36.47 169 GLU A C 1
ATOM 1348 O O . GLU A 1 169 ? 14.127 -25.009 -23.621 1.00 36.47 169 GLU A O 1
ATOM 1353 N N . GLY A 1 170 ? 13.031 -23.309 -22.643 1.00 30.06 170 GLY A N 1
ATOM 1354 C CA . GLY A 1 170 ? 13.264 -23.647 -21.248 1.00 30.06 170 GLY A CA 1
ATOM 1355 C C . GLY A 1 170 ? 12.042 -23.186 -20.465 1.00 30.06 170 GLY A C 1
ATOM 1356 O O . GLY A 1 170 ? 11.763 -21.993 -20.389 1.00 30.06 170 GLY A O 1
ATOM 1357 N N . GLU A 1 171 ? 11.268 -24.149 -19.977 1.00 39.34 171 GLU A N 1
ATOM 1358 C CA . GLU A 1 171 ? 9.960 -23.965 -19.349 1.00 39.34 171 GLU A CA 1
ATOM 1359 C C . GLU A 1 171 ? 10.006 -23.042 -18.116 1.00 39.34 171 GLU A C 1
ATOM 1361 O O . GLU A 1 171 ? 10.862 -23.183 -17.244 1.00 39.34 171 GLU A O 1
ATOM 1366 N N . GLY A 1 172 ? 9.034 -22.129 -18.021 1.00 28.25 172 GLY A N 1
ATOM 1367 C CA . GLY A 1 172 ? 8.813 -21.274 -16.850 1.00 28.25 172 GLY A CA 1
ATOM 1368 C C . GLY A 1 172 ? 8.059 -19.995 -17.205 1.00 28.25 172 GLY A C 1
ATOM 1369 O O . GLY A 1 172 ? 8.659 -18.934 -17.342 1.00 28.25 172 GLY A O 1
ATOM 1370 N N . GLY A 1 173 ? 6.746 -20.106 -17.416 1.00 38.56 173 GLY A N 1
ATOM 1371 C CA . GLY A 1 173 ? 5.907 -19.034 -17.950 1.00 38.56 173 GLY A CA 1
ATOM 1372 C C . GLY A 1 173 ? 5.794 -17.793 -17.061 1.00 38.56 173 GLY A C 1
ATOM 1373 O O . GLY A 1 173 ? 5.430 -17.880 -15.893 1.00 38.56 173 GLY A O 1
ATOM 1374 N N . THR A 1 174 ? 5.998 -16.628 -17.675 1.00 31.50 174 THR A N 1
ATOM 1375 C CA . THR A 1 174 ? 5.214 -15.413 -17.414 1.00 31.50 174 THR A CA 1
ATOM 1376 C C . THR A 1 174 ? 4.899 -14.793 -18.775 1.00 31.50 174 THR A C 1
ATOM 1378 O O . THR A 1 174 ? 5.800 -14.426 -19.528 1.00 31.50 174 THR A O 1
ATOM 1381 N N . GLU A 1 175 ? 3.620 -14.796 -19.151 1.00 39.78 175 GLU A N 1
ATOM 1382 C CA . GLU A 1 175 ? 3.139 -14.280 -20.433 1.00 39.78 175 GLU A CA 1
ATOM 1383 C C . GLU A 1 175 ? 3.454 -12.783 -20.544 1.00 39.78 175 GLU A C 1
ATOM 1385 O O . GLU A 1 175 ? 2.896 -11.944 -19.838 1.00 39.78 175 GLU A O 1
ATOM 1390 N N . LEU A 1 176 ? 4.395 -12.457 -21.430 1.00 41.03 176 LEU A N 1
ATOM 1391 C CA . LEU A 1 176 ? 4.761 -11.095 -21.785 1.00 41.03 176 LEU A CA 1
ATOM 1392 C C . LEU A 1 176 ? 3.853 -10.611 -22.919 1.00 41.03 176 LEU A C 1
ATOM 1394 O O . LEU A 1 176 ? 3.806 -11.199 -23.999 1.00 41.03 176 LEU A O 1
ATOM 1398 N N . LEU A 1 177 ? 3.161 -9.512 -22.632 1.00 43.00 177 LEU A N 1
ATOM 1399 C CA . LEU A 1 177 ? 2.301 -8.743 -23.527 1.00 43.00 177 LEU A CA 1
ATOM 1400 C C . LEU A 1 177 ? 2.936 -8.501 -24.908 1.00 43.00 177 LEU A C 1
ATOM 1402 O O . LEU A 1 177 ? 4.146 -8.280 -25.045 1.00 43.00 177 LEU A O 1
ATOM 1406 N N . SER A 1 178 ? 2.088 -8.558 -25.933 1.00 43.41 178 SER A N 1
ATOM 1407 C CA . SER A 1 178 ? 2.471 -8.621 -27.343 1.00 43.41 178 SER A CA 1
ATOM 1408 C C . SER A 1 178 ? 3.130 -7.322 -27.823 1.00 43.41 178 SER A C 1
ATOM 1410 O O . SER A 1 178 ? 2.854 -6.231 -27.328 1.00 43.41 178 SER A O 1
ATOM 1412 N N . GLY A 1 179 ? 3.998 -7.413 -28.835 1.00 39.78 179 GLY A N 1
ATOM 1413 C CA . GLY A 1 179 ? 4.814 -6.291 -29.328 1.00 39.78 179 GLY A CA 1
ATOM 1414 C C . GLY A 1 179 ? 4.050 -5.038 -29.790 1.00 39.78 179 GLY A C 1
ATOM 1415 O O . GLY A 1 179 ? 4.666 -3.984 -29.917 1.00 39.78 179 GLY A O 1
ATOM 1416 N N . ALA A 1 180 ? 2.730 -5.116 -29.989 1.00 41.16 180 ALA A N 1
ATOM 1417 C CA . ALA A 1 180 ? 1.881 -3.955 -30.271 1.00 41.16 180 ALA A CA 1
ATOM 1418 C C . ALA A 1 180 ? 1.635 -3.073 -29.027 1.00 41.16 180 ALA A C 1
ATOM 1420 O O . ALA A 1 180 ? 1.420 -1.870 -29.152 1.00 41.16 180 ALA A O 1
ATOM 1421 N N . GLU A 1 181 ? 1.710 -3.643 -27.823 1.00 40.12 181 GLU A N 1
ATOM 1422 C CA . GLU A 1 181 ? 1.448 -2.937 -26.563 1.00 40.12 181 GLU A CA 1
ATOM 1423 C C . GLU A 1 181 ? 2.677 -2.141 -26.096 1.00 40.12 181 GLU A C 1
ATOM 1425 O O . GLU A 1 181 ? 2.534 -1.059 -25.529 1.00 40.12 181 GLU A O 1
ATOM 1430 N N . ARG A 1 182 ? 3.896 -2.592 -26.435 1.00 45.41 182 ARG A N 1
ATOM 1431 C CA . ARG A 1 182 ? 5.148 -1.873 -26.123 1.00 45.41 182 ARG A CA 1
ATOM 1432 C C . ARG A 1 182 ? 5.244 -0.509 -26.817 1.00 45.41 182 ARG A C 1
ATOM 1434 O O . ARG A 1 182 ? 5.659 0.454 -26.181 1.00 45.41 182 ARG A O 1
ATOM 1441 N N . SER A 1 183 ? 4.792 -0.387 -28.071 1.00 47.19 183 SER A N 1
ATOM 1442 C CA . SER A 1 183 ? 4.795 0.915 -28.761 1.00 47.19 183 SER A CA 1
ATOM 1443 C C . SER A 1 183 ? 3.746 1.879 -28.199 1.00 47.19 183 SER A C 1
ATOM 1445 O O . SER A 1 183 ? 3.933 3.092 -28.253 1.00 47.19 183 SER A O 1
ATOM 1447 N N . GLY A 1 184 ? 2.646 1.350 -27.651 1.00 48.78 184 GLY A N 1
ATOM 1448 C CA . GLY A 1 184 ? 1.623 2.143 -26.970 1.00 48.78 184 GLY A CA 1
ATOM 1449 C C . GLY A 1 184 ? 2.118 2.709 -25.639 1.00 48.78 184 GLY A C 1
ATOM 1450 O O . GLY A 1 184 ? 1.858 3.871 -25.334 1.00 48.78 184 GLY A O 1
ATOM 1451 N N . VAL A 1 185 ? 2.878 1.918 -24.875 1.00 51.03 185 VAL A N 1
ATOM 1452 C CA . VAL A 1 185 ? 3.459 2.344 -23.591 1.00 51.03 185 VAL A CA 1
ATOM 1453 C C . VAL A 1 185 ? 4.538 3.411 -23.789 1.00 51.03 185 VAL A C 1
ATOM 1455 O O . VAL A 1 185 ? 4.509 4.416 -23.082 1.00 51.03 185 VAL A O 1
ATOM 1458 N N . ASP A 1 186 ? 5.417 3.268 -24.785 1.00 47.06 186 ASP A N 1
ATOM 1459 C CA . ASP A 1 186 ? 6.421 4.297 -25.107 1.00 47.06 186 ASP A CA 1
ATOM 1460 C C . ASP A 1 186 ? 5.781 5.598 -25.624 1.00 47.06 186 ASP A C 1
ATOM 1462 O O . ASP A 1 186 ? 6.224 6.696 -25.277 1.00 47.06 186 ASP A O 1
ATOM 1466 N N . GLY A 1 187 ? 4.687 5.493 -26.389 1.00 54.03 187 GLY A N 1
ATOM 1467 C CA . GLY A 1 187 ? 3.887 6.644 -26.817 1.00 54.03 187 GLY A CA 1
ATOM 1468 C C . GLY A 1 187 ? 3.210 7.368 -25.648 1.00 54.03 187 GLY A C 1
ATOM 1469 O O . GLY A 1 187 ? 3.276 8.594 -25.561 1.00 54.03 187 GLY A O 1
ATOM 1470 N N . MET A 1 188 ? 2.629 6.619 -24.705 1.00 56.84 188 MET A N 1
ATOM 1471 C CA . MET A 1 188 ? 2.038 7.182 -23.486 1.00 56.84 188 MET A CA 1
ATOM 1472 C C . MET A 1 188 ? 3.094 7.816 -22.576 1.00 56.84 188 MET A C 1
ATOM 1474 O O . MET A 1 188 ? 2.844 8.870 -21.993 1.00 56.84 188 MET A O 1
ATOM 1478 N N . LEU A 1 189 ? 4.289 7.225 -22.473 1.00 53.84 189 LEU A N 1
ATOM 1479 C CA . LEU A 1 189 ? 5.386 7.798 -21.694 1.00 53.84 189 LEU A CA 1
ATOM 1480 C C . LEU A 1 189 ? 5.851 9.131 -22.294 1.00 53.84 189 LEU A C 1
ATOM 1482 O O . LEU A 1 189 ? 6.069 10.093 -21.558 1.00 53.84 189 LEU A O 1
ATOM 1486 N N . PHE A 1 190 ? 5.953 9.211 -23.623 1.00 58.19 190 PHE A N 1
ATOM 1487 C CA . PHE A 1 190 ? 6.286 10.445 -24.332 1.00 58.19 190 PHE A CA 1
ATOM 1488 C C . PHE A 1 190 ? 5.223 11.533 -24.111 1.00 58.19 190 PHE A C 1
ATOM 1490 O O . PHE A 1 190 ? 5.560 12.677 -23.804 1.00 58.19 190 PHE A O 1
ATOM 1497 N N . GLU A 1 191 ? 3.940 11.170 -24.176 1.00 61.59 191 GLU A N 1
ATOM 1498 C CA . GLU A 1 191 ? 2.833 12.099 -23.938 1.00 61.59 191 GLU A CA 1
ATOM 1499 C C . GLU A 1 191 ? 2.795 12.599 -22.483 1.00 61.59 191 GLU A C 1
ATOM 1501 O O . GLU A 1 191 ? 2.642 13.796 -22.243 1.00 61.59 191 GLU A O 1
ATOM 1506 N N . VAL A 1 192 ? 3.013 11.719 -21.499 1.00 62.47 192 VAL A N 1
ATOM 1507 C CA . VAL A 1 192 ? 3.086 12.086 -20.073 1.00 62.47 192 VAL A CA 1
ATOM 1508 C C . VAL A 1 192 ? 4.288 12.991 -19.787 1.00 62.47 192 VAL A C 1
ATOM 1510 O O . VAL A 1 192 ? 4.170 13.945 -19.014 1.00 62.47 192 VAL A O 1
ATOM 1513 N N . LEU A 1 193 ? 5.436 12.739 -20.418 1.00 55.62 193 LEU A N 1
ATOM 1514 C CA . LEU A 1 193 ? 6.632 13.569 -20.264 1.00 55.62 193 LEU A CA 1
ATOM 1515 C C . LEU A 1 193 ? 6.448 14.966 -20.868 1.00 55.62 193 LEU A C 1
ATOM 1517 O O . LEU A 1 193 ? 6.830 15.953 -20.234 1.00 55.62 193 LEU A O 1
ATOM 1521 N N . GLU A 1 194 ? 5.805 15.078 -22.031 1.00 62.06 194 GLU A N 1
ATOM 1522 C CA . GLU A 1 194 ? 5.460 16.377 -22.622 1.00 62.06 194 GLU A CA 1
ATOM 1523 C C . GLU A 1 194 ? 4.404 17.125 -21.796 1.00 62.06 194 GLU A C 1
ATOM 1525 O O . GLU A 1 194 ? 4.523 18.333 -21.568 1.00 62.06 194 GLU A O 1
ATOM 1530 N N . ARG A 1 195 ? 3.423 16.413 -21.228 1.00 61.75 195 ARG A N 1
ATOM 1531 C CA . ARG A 1 195 ? 2.431 17.012 -20.324 1.00 61.75 195 ARG A CA 1
ATOM 1532 C C . ARG A 1 195 ? 3.076 17.537 -19.041 1.00 61.75 195 ARG A C 1
ATOM 1534 O O . ARG A 1 195 ? 2.783 18.654 -18.622 1.00 61.75 195 ARG A O 1
ATOM 1541 N N . ASN A 1 196 ? 4.007 16.786 -18.454 1.00 51.25 196 ASN A N 1
ATOM 1542 C CA . ASN A 1 196 ? 4.764 17.225 -17.280 1.00 51.25 196 ASN A CA 1
ATOM 1543 C C . ASN A 1 196 ? 5.661 18.429 -17.600 1.00 51.25 196 ASN A C 1
ATOM 1545 O O . ASN A 1 196 ? 5.715 19.378 -16.816 1.00 51.25 196 ASN A O 1
ATOM 1549 N N . ARG A 1 197 ? 6.299 18.458 -18.777 1.00 56.88 197 ARG A N 1
ATOM 1550 C CA . ARG A 1 197 ? 7.068 19.620 -19.251 1.00 56.88 197 ARG A CA 1
ATOM 1551 C C . ARG A 1 197 ? 6.191 20.874 -19.373 1.00 56.88 197 ARG A C 1
ATOM 1553 O O . ARG A 1 197 ? 6.612 21.944 -18.937 1.00 56.88 197 ARG A O 1
ATOM 1560 N N . GLN A 1 198 ? 4.973 20.751 -19.900 1.00 63.19 198 GLN A N 1
ATOM 1561 C CA . GLN A 1 198 ? 4.023 21.866 -20.020 1.00 63.19 198 GLN A CA 1
ATOM 1562 C C . GLN A 1 198 ? 3.478 22.336 -18.663 1.00 63.19 198 GLN A C 1
ATOM 1564 O O . GLN A 1 198 ? 3.358 23.540 -18.441 1.00 63.19 198 GLN A O 1
ATOM 1569 N N . ILE A 1 199 ? 3.201 21.418 -17.731 1.00 56.81 199 ILE A N 1
ATOM 1570 C CA . ILE A 1 199 ? 2.737 21.753 -16.373 1.00 56.81 199 ILE A CA 1
ATOM 1571 C C . ILE A 1 199 ? 3.829 22.504 -15.599 1.00 56.81 199 ILE A C 1
ATOM 1573 O O . ILE A 1 199 ? 3.547 23.528 -14.972 1.00 56.81 199 ILE A O 1
ATOM 1577 N N . HIS A 1 200 ? 5.082 22.050 -15.687 1.00 46.88 200 HIS A N 1
ATOM 1578 C CA . HIS A 1 200 ? 6.211 22.739 -15.063 1.00 46.88 200 HIS A CA 1
ATOM 1579 C C . HIS A 1 200 ? 6.530 24.076 -15.749 1.00 46.88 200 HIS A C 1
ATOM 1581 O O . HIS A 1 200 ? 6.772 25.059 -15.052 1.00 46.88 200 HIS A O 1
ATOM 1587 N N . GLY A 1 201 ? 6.442 24.161 -17.081 1.00 50.75 201 GLY A N 1
ATOM 1588 C CA . GLY A 1 201 ? 6.597 25.419 -17.821 1.00 50.75 201 GLY A CA 1
ATOM 1589 C C . GLY A 1 201 ? 5.545 26.470 -17.445 1.00 50.75 201 GLY A C 1
ATOM 1590 O O . GLY A 1 201 ? 5.891 27.608 -17.132 1.00 50.75 201 GLY A O 1
ATOM 1591 N N . ALA A 1 202 ? 4.272 26.073 -17.360 1.00 54.22 202 ALA A N 1
ATOM 1592 C CA . ALA A 1 202 ? 3.173 26.961 -16.979 1.00 54.22 202 ALA A CA 1
ATOM 1593 C C . ALA A 1 202 ? 3.229 27.398 -15.502 1.00 54.22 202 ALA A C 1
ATOM 1595 O O . ALA A 1 202 ? 2.760 28.483 -15.154 1.00 54.22 202 ALA A O 1
ATOM 1596 N N . HIS A 1 203 ? 3.795 26.571 -14.615 1.00 46.28 203 HIS A N 1
ATOM 1597 C CA . HIS A 1 203 ? 4.007 26.930 -13.210 1.00 46.28 203 HIS A CA 1
ATOM 1598 C C . HIS A 1 203 ? 5.143 27.953 -13.048 1.00 46.28 203 HIS A C 1
ATOM 1600 O O . HIS A 1 203 ? 5.007 28.901 -12.275 1.00 46.28 203 HIS A O 1
ATOM 1606 N N . VAL A 1 204 ? 6.222 27.811 -13.828 1.00 53.69 204 VAL A N 1
ATOM 1607 C CA . VAL A 1 204 ? 7.360 28.745 -13.842 1.00 53.69 204 VAL A CA 1
ATOM 1608 C C . VAL A 1 204 ? 6.969 30.100 -14.445 1.00 53.69 204 VAL A C 1
ATOM 1610 O O . VAL A 1 204 ? 7.301 31.131 -13.865 1.00 53.69 204 VAL A O 1
ATOM 1613 N N . GLU A 1 205 ? 6.181 30.135 -15.526 1.00 54.25 205 GLU A N 1
ATOM 1614 C CA . GLU A 1 205 ? 5.661 31.398 -16.080 1.00 54.25 205 GLU A CA 1
ATOM 1615 C C . GLU A 1 205 ? 4.704 32.119 -15.120 1.00 54.25 205 GLU A C 1
ATOM 1617 O O . GLU A 1 205 ? 4.790 33.338 -14.968 1.00 54.25 205 GLU A O 1
ATOM 1622 N N . LYS A 1 206 ? 3.831 31.389 -14.409 1.00 55.44 206 LYS A N 1
ATOM 1623 C CA . LYS A 1 206 ? 2.947 31.978 -13.385 1.00 55.44 206 LYS A CA 1
ATOM 1624 C C . LYS A 1 206 ? 3.723 32.512 -12.177 1.00 55.44 206 LYS A C 1
ATOM 1626 O O . LYS A 1 206 ? 3.352 33.556 -11.641 1.00 55.44 206 LYS A O 1
ATOM 1631 N N . MET A 1 207 ? 4.810 31.847 -11.773 1.00 48.25 207 MET A N 1
ATOM 1632 C CA . MET A 1 207 ? 5.714 32.350 -10.731 1.00 48.25 207 MET A CA 1
ATOM 1633 C C . MET A 1 207 ? 6.449 33.621 -11.182 1.00 48.25 207 MET A C 1
ATOM 1635 O O . MET A 1 207 ? 6.408 34.619 -10.461 1.00 48.25 207 MET A O 1
ATOM 1639 N N . CYS A 1 208 ? 7.015 33.645 -12.394 1.00 49.03 208 CYS A N 1
ATOM 1640 C CA . CYS A 1 208 ? 7.681 34.830 -12.950 1.00 49.03 208 CYS A CA 1
ATOM 1641 C C . CYS A 1 208 ? 6.722 36.018 -13.152 1.00 49.03 208 CYS A C 1
ATOM 1643 O O . CYS A 1 208 ? 7.089 37.149 -12.838 1.00 49.03 208 CYS A O 1
ATOM 1645 N N . ALA A 1 209 ? 5.481 35.783 -13.592 1.00 51.94 209 ALA A N 1
ATOM 1646 C CA . ALA A 1 209 ? 4.468 36.833 -13.732 1.00 51.94 209 ALA A CA 1
ATOM 1647 C C . ALA A 1 209 ? 4.029 37.425 -12.376 1.00 51.94 209 ALA A C 1
ATOM 1649 O O . ALA A 1 209 ? 3.748 38.617 -12.290 1.00 51.94 209 ALA A O 1
ATOM 1650 N N . SER A 1 210 ? 4.025 36.629 -11.299 1.00 52.78 210 SER A N 1
ATOM 1651 C CA . SER A 1 210 ? 3.687 37.101 -9.943 1.00 52.78 210 SER A CA 1
ATOM 1652 C C . SER A 1 210 ? 4.809 37.894 -9.251 1.00 52.78 210 SER A C 1
ATOM 1654 O O . SER A 1 210 ? 4.552 38.634 -8.300 1.00 52.78 210 SER A O 1
ATOM 1656 N N . GLN A 1 211 ? 6.051 37.755 -9.727 1.00 45.38 211 GLN A N 1
ATOM 1657 C CA . GLN A 1 211 ? 7.233 38.452 -9.203 1.00 45.38 211 GLN A CA 1
ATOM 1658 C C . GLN A 1 211 ? 7.575 39.745 -9.961 1.00 45.38 211 GLN A C 1
ATOM 1660 O O . GLN A 1 211 ? 8.311 40.570 -9.424 1.00 45.38 211 GLN A O 1
ATOM 1665 N N . GLY A 1 212 ? 7.014 39.962 -11.157 1.00 43.06 212 GLY A N 1
ATOM 1666 C CA . GLY A 1 212 ? 7.228 41.177 -11.954 1.00 43.06 212 GLY A CA 1
ATOM 1667 C C . GLY A 1 212 ? 6.469 42.425 -11.479 1.00 43.06 212 GLY A C 1
ATOM 1668 O O . GLY A 1 212 ? 6.847 43.528 -11.856 1.00 43.06 212 GLY A O 1
ATOM 1669 N N . ASP A 1 213 ? 5.448 42.280 -10.627 1.00 41.59 213 ASP A N 1
ATOM 1670 C CA . ASP A 1 213 ? 4.535 43.382 -10.256 1.00 41.59 213 ASP A CA 1
ATOM 1671 C C . ASP A 1 213 ? 4.876 44.065 -8.911 1.00 41.59 213 ASP A C 1
ATOM 1673 O O . ASP A 1 213 ? 4.168 44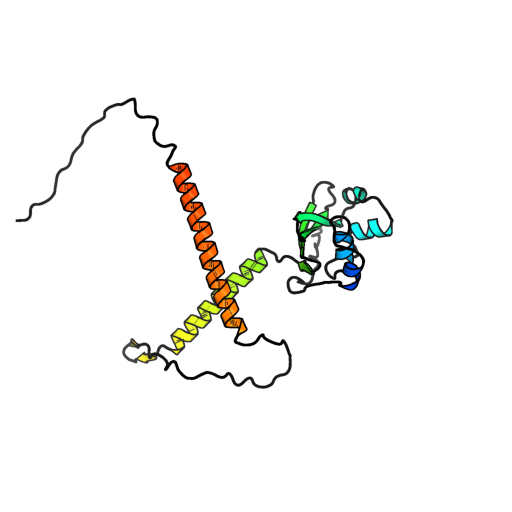.949 -8.444 1.00 41.59 213 ASP A O 1
ATOM 1677 N N . LYS A 1 214 ? 5.981 43.673 -8.256 1.00 44.12 214 LYS A N 1
ATOM 1678 C CA . LYS A 1 214 ? 6.436 44.269 -6.976 1.00 44.12 214 LYS A CA 1
ATOM 1679 C C . LYS A 1 214 ? 7.692 45.144 -7.089 1.00 44.12 214 LYS A C 1
ATOM 1681 O O . LYS A 1 214 ? 8.273 45.503 -6.070 1.00 44.12 214 LYS A O 1
ATOM 1686 N N . GLY A 1 215 ? 8.129 45.473 -8.306 1.00 36.66 215 GLY A N 1
ATOM 1687 C CA . GLY A 1 215 ? 9.388 46.189 -8.561 1.00 36.66 215 GLY A CA 1
ATOM 1688 C C . GLY A 1 215 ? 9.273 47.686 -8.874 1.00 36.66 215 GLY A C 1
ATOM 1689 O O . GLY A 1 215 ? 10.296 48.303 -9.151 1.00 36.66 215 GLY A O 1
ATOM 1690 N N . ALA A 1 216 ? 8.072 48.273 -8.869 1.00 37.88 216 ALA A N 1
ATOM 1691 C CA . ALA A 1 216 ? 7.841 49.645 -9.332 1.00 37.88 216 ALA A CA 1
ATOM 1692 C C . ALA A 1 216 ? 7.304 50.579 -8.234 1.00 37.88 216 ALA A C 1
ATOM 1694 O O . ALA A 1 216 ? 6.358 51.324 -8.453 1.00 37.88 216 ALA A O 1
ATOM 1695 N N . GLU A 1 217 ? 7.903 50.563 -7.047 1.00 37.09 217 GLU A N 1
ATOM 1696 C CA . GLU A 1 217 ? 7.732 51.654 -6.086 1.00 37.09 217 GLU A CA 1
ATOM 1697 C C . GLU A 1 217 ? 8.996 51.734 -5.221 1.00 37.09 217 GLU A C 1
ATOM 1699 O O . GLU A 1 217 ? 9.495 50.697 -4.799 1.00 37.09 217 GLU A O 1
ATOM 1704 N N . TYR A 1 218 ? 9.514 52.950 -5.007 1.00 33.81 218 TYR A N 1
ATOM 1705 C CA . TYR A 1 218 ? 10.809 53.334 -4.403 1.00 33.81 218 TYR A CA 1
ATOM 1706 C C . TYR A 1 218 ? 11.926 53.730 -5.384 1.00 33.81 218 TYR A C 1
ATOM 1708 O O . TYR A 1 218 ? 12.973 53.094 -5.457 1.00 33.81 218 TYR A O 1
ATOM 1716 N N . ASP A 1 219 ? 11.755 54.889 -6.029 1.00 33.56 219 ASP A N 1
ATOM 1717 C CA . ASP A 1 219 ? 12.887 55.766 -6.351 1.00 33.56 219 ASP A CA 1
ATOM 1718 C C . ASP A 1 219 ? 12.615 57.188 -5.833 1.00 33.56 219 ASP A C 1
ATOM 1720 O O . ASP A 1 219 ? 11.868 57.967 -6.425 1.00 33.56 219 ASP A O 1
ATOM 1724 N N . SER A 1 220 ? 13.191 57.507 -4.672 1.00 36.41 220 SER A N 1
ATOM 1725 C CA . SER A 1 220 ? 13.453 58.883 -4.245 1.00 36.41 220 SER A CA 1
ATOM 1726 C C . SER A 1 220 ? 14.465 58.884 -3.096 1.00 36.41 220 SER A C 1
ATOM 1728 O O . SER A 1 220 ? 14.136 58.478 -1.981 1.00 36.41 220 SER A O 1
ATOM 1730 N N . GLY A 1 221 ? 15.678 59.387 -3.340 1.00 30.09 221 GLY A N 1
ATOM 1731 C CA . GLY A 1 221 ? 16.623 59.739 -2.273 1.00 30.09 221 GLY A CA 1
ATOM 1732 C C . GLY A 1 221 ? 18.077 59.423 -2.603 1.00 30.09 221 GLY A C 1
ATOM 1733 O O . GLY A 1 221 ? 18.575 58.355 -2.273 1.00 30.09 221 GLY A O 1
ATOM 1734 N N . GLY A 1 222 ? 18.766 60.364 -3.250 1.00 32.06 222 GLY A N 1
ATOM 1735 C CA . GLY A 1 222 ? 20.131 60.168 -3.734 1.00 32.06 222 GLY A CA 1
ATOM 1736 C C . GLY A 1 222 ? 21.235 60.146 -2.675 1.00 32.06 222 GLY A C 1
ATOM 1737 O O . GLY A 1 222 ? 21.018 60.460 -1.508 1.00 32.06 222 GLY A O 1
ATOM 1738 N N . ARG A 1 223 ? 22.462 59.876 -3.141 1.00 32.22 223 ARG A N 1
ATOM 1739 C CA . ARG A 1 223 ? 23.697 60.613 -2.806 1.00 32.22 223 ARG A CA 1
ATOM 1740 C C . ARG A 1 223 ? 24.901 60.064 -3.586 1.00 32.22 223 ARG A C 1
ATOM 1742 O O . ARG A 1 223 ? 25.173 58.874 -3.587 1.00 32.22 223 ARG A O 1
ATOM 1749 N N . SER A 1 224 ? 25.589 61.014 -4.219 1.00 31.84 224 SER A N 1
ATOM 1750 C CA . SER A 1 224 ? 26.985 61.066 -4.683 1.00 31.84 224 SER A CA 1
ATOM 1751 C C . SER A 1 224 ? 27.972 60.021 -4.135 1.00 31.84 224 SER A C 1
ATOM 1753 O O . SER A 1 224 ? 28.062 59.871 -2.919 1.00 31.84 224 SER A O 1
ATOM 1755 N N . ALA A 1 225 ? 28.819 59.463 -5.018 1.00 31.83 225 ALA A N 1
ATOM 1756 C CA . ALA A 1 225 ? 30.284 59.482 -4.856 1.00 31.83 225 ALA A CA 1
ATOM 1757 C C . ALA A 1 225 ? 31.047 58.939 -6.093 1.00 31.83 225 ALA A C 1
ATOM 1759 O O . ALA A 1 225 ? 31.026 57.751 -6.390 1.00 31.83 225 ALA A O 1
ATOM 1760 N N . THR A 1 226 ? 31.779 59.858 -6.729 1.00 31.34 226 THR A N 1
ATOM 1761 C CA . THR A 1 226 ? 33.207 59.765 -7.102 1.00 31.34 226 THR A CA 1
ATOM 1762 C C . THR A 1 226 ? 33.678 58.821 -8.223 1.00 31.34 226 THR A C 1
ATOM 1764 O O . THR A 1 226 ? 33.734 57.603 -8.100 1.00 31.34 226 THR A O 1
ATOM 1767 N N . ALA A 1 227 ? 34.172 59.468 -9.282 1.00 37.34 227 ALA A N 1
ATOM 1768 C CA . ALA A 1 227 ? 34.968 58.926 -10.376 1.00 37.34 227 ALA A CA 1
ATOM 1769 C C . ALA A 1 227 ? 36.397 58.540 -9.951 1.00 37.34 227 ALA A C 1
ATOM 1771 O O . ALA A 1 227 ? 37.059 59.327 -9.278 1.00 37.34 227 ALA A O 1
ATOM 1772 N N . ILE A 1 228 ? 36.907 57.413 -10.463 1.00 33.38 228 ILE A N 1
ATOM 1773 C CA . ILE A 1 228 ? 38.339 57.164 -10.712 1.00 33.38 228 ILE A CA 1
ATOM 1774 C C . ILE A 1 228 ? 38.442 56.370 -12.021 1.00 33.38 228 ILE A C 1
ATOM 1776 O O . ILE A 1 228 ? 37.786 55.345 -12.186 1.00 33.38 228 ILE A O 1
ATOM 1780 N N . GLY A 1 229 ? 39.212 56.896 -12.974 1.00 30.52 229 GLY A N 1
ATOM 1781 C CA . GLY A 1 229 ? 39.298 56.387 -14.338 1.00 30.52 229 GLY A CA 1
ATOM 1782 C C . GLY A 1 229 ? 40.378 55.335 -14.581 1.00 30.52 229 GLY A C 1
ATOM 1783 O O . GLY A 1 229 ? 41.237 55.068 -13.748 1.00 30.52 229 GLY A O 1
ATOM 1784 N N . SER A 1 230 ? 40.348 54.776 -15.787 1.00 31.97 230 SER A N 1
ATOM 1785 C CA . SER A 1 230 ? 41.535 54.392 -16.562 1.00 31.97 230 SER A CA 1
ATOM 1786 C C . SER A 1 230 ? 41.108 54.059 -17.994 1.00 31.97 230 SER A C 1
ATOM 1788 O O . SER A 1 230 ? 40.397 53.094 -18.256 1.00 31.97 230 SER A O 1
ATOM 1790 N N . ALA A 1 231 ? 41.529 54.914 -18.923 1.00 34.62 231 ALA A N 1
ATOM 1791 C CA . ALA A 1 231 ? 41.434 54.714 -20.359 1.00 34.62 231 ALA A CA 1
ATOM 1792 C C . ALA A 1 231 ? 42.719 54.033 -20.844 1.00 34.62 231 ALA A C 1
ATOM 1794 O O . ALA A 1 231 ? 43.793 54.573 -20.604 1.00 34.62 231 ALA A O 1
ATOM 1795 N N . GLN A 1 232 ? 42.617 52.893 -21.540 1.00 36.25 232 GLN A N 1
ATOM 1796 C CA . GLN A 1 232 ? 43.676 52.398 -22.433 1.00 36.25 232 GLN A CA 1
ATOM 1797 C C . GLN A 1 232 ? 43.145 51.296 -23.385 1.00 36.25 232 GLN A C 1
ATOM 1799 O O . GLN A 1 232 ? 43.219 50.110 -23.081 1.00 36.25 232 GLN A O 1
ATOM 1804 N N . GLN A 1 233 ? 42.665 51.668 -24.575 1.00 36.62 233 GLN A N 1
ATOM 1805 C CA . GLN A 1 233 ? 42.632 50.801 -25.771 1.00 36.62 233 GLN A CA 1
ATOM 1806 C C . GLN A 1 233 ? 43.051 51.678 -26.958 1.00 36.62 233 GLN A C 1
ATOM 1808 O O . GLN A 1 233 ? 42.416 52.684 -27.246 1.00 36.62 233 GLN A O 1
ATOM 1813 N N . ARG A 1 234 ? 44.308 51.555 -27.406 1.00 34.81 234 ARG A N 1
ATOM 1814 C CA . ARG A 1 234 ? 44.748 50.770 -28.580 1.00 34.81 234 ARG A CA 1
ATOM 1815 C C . ARG A 1 234 ? 43.991 51.142 -29.856 1.00 34.81 234 ARG A C 1
ATOM 1817 O O . ARG A 1 234 ? 42.855 50.731 -30.056 1.00 34.81 234 ARG A O 1
ATOM 1824 N N . GLY A 1 235 ? 44.684 51.892 -30.710 1.00 31.39 235 GLY A N 1
ATOM 1825 C CA . GLY A 1 235 ? 44.287 52.134 -32.086 1.00 31.39 235 GLY A CA 1
ATOM 1826 C C . GLY A 1 235 ? 44.489 50.912 -32.981 1.00 31.39 235 GLY A C 1
ATOM 1827 O O . GLY A 1 235 ? 45.325 50.049 -32.708 1.00 31.39 235 GLY A O 1
ATOM 1828 N N . ALA A 1 236 ? 43.719 50.901 -34.063 1.00 35.34 236 ALA A N 1
ATOM 1829 C CA . ALA A 1 236 ? 44.021 50.211 -35.305 1.00 35.34 236 ALA A CA 1
ATOM 1830 C C . ALA A 1 236 ? 43.350 50.982 -36.454 1.00 35.34 236 ALA A C 1
ATOM 1832 O O . ALA A 1 236 ? 42.128 50.987 -36.605 1.00 35.34 236 ALA A O 1
ATOM 1833 N N . SER A 1 237 ? 44.170 51.672 -37.235 1.00 36.16 237 SER A N 1
ATOM 1834 C CA . SER A 1 237 ? 44.041 51.849 -38.682 1.00 36.16 237 SER A CA 1
ATOM 1835 C C . SER A 1 237 ? 45.456 51.872 -39.234 1.00 36.16 237 SER A C 1
ATOM 1837 O O . SER A 1 237 ? 46.316 52.477 -38.551 1.00 36.16 237 SER A O 1
#

pLDDT: mean 70.75, std 24.31, range [28.25, 97.94]

Organism: NCBI:txid448386

Secondary structure (DSSP, 8-state):
----------------TT-EE--HHHHHHS---TTTHHHHHTTSTT--TTSHHHHHHHHT--GGGGGG--EEEEEEEEEETTTEEEEEEEEE-SSTT-EEEEEEEEEETTEEEEPPPHHHHHHHHHHHHHHHHHHHHHHHHHHEEEPTTS-EEE----TT------------------HHHHHHHHHHHHHHHHHHHHHHHHHHHHHHHHHGGGSSS--------------------

InterPro domains:
  IPR007018 Mediator complex, subunit Med6 [PF04934] (19-144)
  IPR007018 Mediator complex, subunit Med6 [PTHR13104] (13-159)
  IPR038566 Mediator complex, subunit Med6 superfamily [G3DSA:3.10.450.580] (11-141)

Foldseek 3Di:
DDPPPPPPPPPPDDPCQVDKDFDPVCCVVDPDDQVCVVVLCCPDPVHDCPAPVVVCVVVVHDPVCNLVDFAWDKDFPDDDPDFKTKIWIWGHHNDSPDTDTDWIWITGNRMIHTDDDPVVVVVVVVVVVVVVVVVVVVVVVVQWDADPVRDIDGDPDPPDDPPPPPPDDDDDDDDDDDPVVVVVVVVVVVVVVVVVVVVVVVVVVVVVVVVVPPPPDDDDDDDDDDDDDDDDDDDDD

Radius of gyration: 31.41 Å; chains: 1; bounding box: 69×85×76 Å